Protein AF-A0A1V4VZ09-F1 (afdb_monomer_lite)

Structure (mmCIF, N/CA/C/O backbone):
data_AF-A0A1V4VZ09-F1
#
_entry.id   AF-A0A1V4VZ09-F1
#
loop_
_atom_site.group_PDB
_atom_site.id
_atom_site.type_symbol
_atom_site.label_atom_id
_atom_site.label_alt_id
_atom_site.label_comp_id
_atom_site.label_asym_id
_atom_site.label_entity_id
_atom_site.label_seq_id
_atom_site.pdbx_PDB_ins_code
_atom_site.Cartn_x
_atom_site.Cartn_y
_atom_site.Cartn_z
_atom_site.occupancy
_atom_site.B_iso_or_equiv
_atom_site.auth_seq_id
_atom_site.auth_comp_id
_atom_site.auth_asym_id
_atom_site.auth_atom_id
_atom_site.pdbx_PDB_model_num
ATOM 1 N N . MET A 1 1 ? -27.140 25.376 49.613 1.00 35.00 1 MET A N 1
ATOM 2 C CA . MET A 1 1 ? -26.519 24.631 48.494 1.00 35.00 1 MET A CA 1
ATOM 3 C C . MET A 1 1 ? -26.807 25.387 47.204 1.00 35.00 1 MET A C 1
ATOM 5 O O . MET A 1 1 ? -27.953 25.418 46.778 1.00 35.00 1 MET A O 1
ATOM 9 N N . SER A 1 2 ? -25.811 26.088 46.655 1.00 33.62 2 SER A N 1
ATOM 10 C CA . SER A 1 2 ? -25.978 26.940 45.466 1.00 33.62 2 SER A CA 1
ATOM 11 C C . SER A 1 2 ? -26.025 26.096 44.194 1.00 33.62 2 SER A C 1
ATOM 13 O O . SER A 1 2 ? -25.043 25.444 43.846 1.00 33.62 2 SER A O 1
ATOM 15 N N . ILE A 1 3 ? -27.161 26.122 43.496 1.00 39.69 3 ILE A N 1
ATOM 16 C CA . ILE A 1 3 ? -27.315 25.558 42.153 1.00 39.69 3 ILE A CA 1
ATOM 17 C C . ILE A 1 3 ? -26.673 26.552 41.180 1.00 39.69 3 ILE A C 1
ATOM 19 O O . ILE A 1 3 ? -27.180 27.655 40.984 1.00 39.69 3 ILE A O 1
ATOM 23 N N . PHE A 1 4 ? -25.532 26.184 40.599 1.00 40.16 4 PHE A N 1
ATOM 24 C CA . PHE A 1 4 ? -24.852 26.981 39.577 1.00 40.16 4 PHE A CA 1
ATOM 25 C C . PHE A 1 4 ? -25.737 27.057 38.321 1.00 40.16 4 PHE A C 1
ATOM 27 O O . PHE A 1 4 ? -25.836 26.105 37.547 1.00 40.16 4 PHE A O 1
ATOM 34 N N . ALA A 1 5 ? -26.415 28.187 38.122 1.00 42.25 5 ALA A N 1
ATOM 35 C CA . ALA A 1 5 ? -27.212 28.449 36.931 1.00 42.25 5 ALA A CA 1
ATOM 36 C C . ALA A 1 5 ? -26.298 28.894 35.773 1.00 42.25 5 ALA A C 1
ATOM 38 O O . ALA A 1 5 ? -26.028 30.081 35.597 1.00 42.25 5 ALA A O 1
ATOM 39 N N . MET A 1 6 ? -25.812 27.944 34.968 1.00 38.75 6 MET A N 1
ATOM 40 C CA . MET A 1 6 ? -25.155 28.256 33.692 1.00 38.75 6 MET A CA 1
ATOM 41 C C . MET A 1 6 ? -26.196 28.756 32.675 1.00 38.75 6 MET A C 1
ATOM 43 O O . MET A 1 6 ? -27.055 28.001 32.217 1.00 38.75 6 MET A O 1
ATOM 47 N N . LYS A 1 7 ? -26.123 30.042 32.307 1.00 40.59 7 LYS A N 1
ATOM 48 C CA . LYS A 1 7 ? -26.883 30.621 31.188 1.00 40.59 7 LYS A CA 1
ATOM 49 C C . LYS A 1 7 ? -26.216 30.235 29.864 1.00 40.59 7 LYS A C 1
ATOM 51 O O . LYS A 1 7 ? -25.169 30.774 29.529 1.00 40.59 7 LYS A O 1
ATOM 56 N N . PHE A 1 8 ? -26.847 29.350 29.093 1.00 44.22 8 PHE A N 1
ATOM 57 C CA . PHE A 1 8 ? -26.478 29.100 27.696 1.00 44.22 8 PHE A CA 1
ATOM 58 C C . PHE A 1 8 ? -27.285 30.004 26.745 1.00 44.22 8 PHE A C 1
ATOM 60 O O . PHE A 1 8 ? -28.485 30.203 26.975 1.00 44.22 8 PHE A O 1
ATOM 67 N N . PRO A 1 9 ? -26.671 30.548 25.676 1.00 41.53 9 PRO A N 1
ATOM 68 C CA . PRO A 1 9 ? -27.367 31.376 24.697 1.00 41.53 9 PRO A CA 1
ATOM 69 C C . PRO A 1 9 ? -28.432 30.557 23.951 1.00 41.53 9 PRO A C 1
ATOM 71 O O . PRO A 1 9 ? -28.144 29.562 23.287 1.00 41.53 9 PRO A O 1
ATOM 74 N N . ARG A 1 10 ? -29.696 30.979 24.072 1.00 45.69 10 ARG A N 1
ATOM 75 C CA . ARG A 1 10 ? -30.840 30.380 23.375 1.00 45.69 10 ARG A CA 1
ATOM 76 C C . ARG A 1 10 ? -30.961 30.966 21.970 1.00 45.69 10 ARG A C 1
ATOM 78 O O . ARG A 1 10 ? -31.569 32.020 21.822 1.00 45.69 10 ARG A O 1
ATOM 85 N N . LYS A 1 11 ? -30.423 30.258 20.974 1.00 44.25 11 LYS A N 1
ATOM 86 C CA . LYS A 1 11 ? -30.964 30.061 19.608 1.00 44.25 11 LYS A CA 1
ATOM 87 C C . LYS A 1 11 ? -29.816 29.798 18.636 1.00 44.25 11 LYS A C 1
ATOM 89 O O . LYS A 1 11 ? -29.135 30.722 18.215 1.00 44.25 11 LYS A O 1
ATOM 94 N N . ILE A 1 12 ? -29.688 28.548 18.205 1.00 42.06 12 ILE A N 1
ATOM 95 C CA . ILE A 1 12 ? -29.198 28.231 16.863 1.00 42.06 12 ILE A CA 1
ATOM 96 C C . ILE A 1 12 ? -30.261 27.320 16.243 1.00 42.06 12 ILE A C 1
ATOM 98 O O . ILE A 1 12 ? -30.824 26.458 16.916 1.00 42.06 12 ILE A O 1
ATOM 102 N N . MET A 1 13 ? -30.620 27.642 15.007 1.00 38.72 13 MET A N 1
ATOM 103 C CA . MET A 1 13 ? -31.749 27.128 14.237 1.00 38.72 13 MET A CA 1
ATOM 104 C C . MET A 1 13 ? -31.929 25.601 14.320 1.00 38.72 13 MET A C 1
ATOM 106 O O . MET A 1 13 ? -30.974 24.844 14.201 1.00 38.72 13 MET A O 1
ATOM 110 N N . GLY A 1 14 ? -33.180 25.154 14.468 1.00 45.88 14 GLY A N 1
ATOM 111 C CA . GLY A 1 14 ? -33.642 23.832 14.017 1.00 45.88 14 GLY A CA 1
ATOM 112 C C . GLY A 1 14 ? -33.234 22.585 14.811 1.00 45.88 14 GLY A C 1
ATOM 113 O O . GLY A 1 14 ? -33.761 21.516 14.522 1.00 45.88 14 GLY A O 1
ATOM 114 N N . VAL A 1 15 ? -32.360 22.670 15.817 1.00 43.84 15 VAL A N 1
ATOM 115 C CA . VAL A 1 15 ? -31.940 21.490 16.595 1.00 43.84 15 VAL A CA 1
ATOM 116 C C . VAL A 1 15 ? -32.701 21.424 17.917 1.00 43.84 15 VAL A C 1
ATOM 118 O O . VAL A 1 15 ? -32.690 22.363 18.711 1.00 43.84 15 VAL A O 1
ATOM 121 N N . ASN A 1 16 ? -33.367 20.295 18.163 1.00 45.62 16 ASN A N 1
ATOM 122 C CA . ASN A 1 16 ? -34.116 20.009 19.387 1.00 45.62 16 ASN A CA 1
ATOM 123 C C . ASN A 1 16 ? -33.169 20.022 20.611 1.00 45.62 16 ASN A C 1
ATOM 125 O O . ASN A 1 16 ? -32.573 19.010 20.980 1.00 45.62 16 ASN A O 1
ATOM 129 N N . PHE A 1 17 ? -33.002 21.195 21.227 1.00 47.12 17 PHE A N 1
ATOM 130 C CA . PHE A 1 17 ? -32.025 21.483 22.288 1.00 47.12 17 PHE A CA 1
ATOM 131 C C . PHE A 1 17 ? -32.154 20.544 23.504 1.00 47.12 17 PHE A C 1
ATOM 133 O O . PHE A 1 17 ? -31.162 20.185 24.134 1.00 47.12 17 PHE A O 1
ATOM 140 N N . SER A 1 18 ? -33.370 20.075 23.803 1.00 53.06 18 SER A N 1
ATOM 141 C CA . SER A 1 18 ? -33.648 19.140 24.903 1.00 53.06 18 SER A CA 1
ATOM 142 C C . SER A 1 18 ? -33.119 17.722 24.654 1.00 53.06 18 SER A C 1
ATOM 144 O O . SER A 1 18 ? -32.676 17.061 25.597 1.00 53.06 18 SER A O 1
ATOM 146 N N . ARG A 1 19 ? -33.130 17.260 23.395 1.00 56.75 19 ARG A N 1
ATOM 147 C CA . ARG A 1 19 ? -32.610 15.945 22.986 1.00 56.75 19 ARG A CA 1
ATOM 148 C C . ARG A 1 19 ? -31.087 15.916 23.120 1.00 56.75 19 ARG A C 1
ATOM 150 O O . ARG A 1 19 ? -30.539 14.986 23.699 1.00 56.75 19 ARG A O 1
ATOM 157 N N . ASN A 1 20 ? -30.445 17.020 22.738 1.00 72.12 20 ASN A N 1
ATOM 158 C CA . ASN A 1 20 ? -29.002 17.210 22.847 1.00 72.12 20 ASN A CA 1
ATOM 159 C C . ASN A 1 20 ? -28.520 17.226 24.313 1.00 72.12 20 ASN A C 1
ATOM 161 O O . ASN A 1 20 ? -27.537 16.573 24.636 1.00 72.12 20 ASN A O 1
ATOM 165 N N . ILE A 1 21 ? -29.255 17.870 25.232 1.00 80.38 21 ILE A N 1
ATOM 166 C CA . ILE A 1 21 ? -28.885 17.897 26.660 1.00 80.38 21 ILE A CA 1
ATOM 167 C C . ILE A 1 21 ? -28.977 16.507 27.306 1.00 80.38 21 ILE A C 1
ATOM 169 O O . ILE A 1 21 ? -28.059 16.104 28.020 1.00 80.38 21 ILE A O 1
ATOM 173 N N . LYS A 1 22 ? -30.065 15.756 27.074 1.00 84.56 22 LYS A N 1
ATOM 174 C CA . LYS A 1 22 ? -30.221 14.403 27.643 1.00 84.56 22 LYS A CA 1
ATOM 175 C C . LYS A 1 22 ? -29.146 13.451 27.124 1.00 84.56 22 LYS A C 1
ATOM 177 O O . LYS A 1 22 ? -28.507 12.769 27.921 1.00 84.56 22 LYS A O 1
ATOM 182 N N . GLU A 1 23 ? -28.919 13.444 25.812 1.00 86.62 23 GLU A N 1
ATOM 183 C CA . GLU A 1 23 ? -27.848 12.659 25.194 1.00 86.62 23 GLU A CA 1
ATOM 184 C C . GLU A 1 23 ? -26.479 13.074 25.734 1.00 86.62 23 GLU A C 1
ATOM 186 O O . GLU A 1 23 ? -25.685 12.216 26.105 1.00 86.62 23 GLU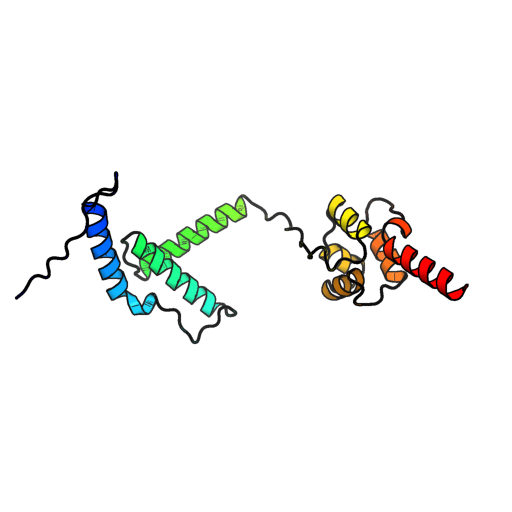 A O 1
ATOM 191 N N . TRP A 1 24 ? -26.218 14.375 25.875 1.00 88.44 24 TRP A N 1
ATOM 192 C CA . TRP A 1 24 ? -24.979 14.882 26.458 1.00 88.44 24 TRP A CA 1
ATOM 193 C C . TRP A 1 24 ? -24.753 14.364 27.883 1.00 88.44 24 TRP A C 1
ATOM 195 O O . TRP A 1 24 ? -23.653 13.905 28.196 1.00 88.44 24 TRP A O 1
ATOM 205 N N . PHE A 1 25 ? -25.784 14.362 28.736 1.00 90.06 25 PHE A N 1
ATOM 206 C CA . PHE A 1 25 ? -25.682 13.808 30.089 1.00 90.06 25 PHE A CA 1
ATOM 207 C C . PHE A 1 25 ? -25.377 12.308 30.079 1.00 90.06 25 PHE A C 1
ATOM 209 O O . PHE A 1 25 ? -24.509 11.863 30.832 1.00 90.06 25 PHE A O 1
ATOM 216 N N . ILE A 1 26 ? -26.051 11.534 29.221 1.00 90.81 26 ILE A N 1
ATOM 217 C CA . ILE A 1 26 ? -25.822 10.088 29.093 1.00 90.81 26 ILE A CA 1
ATOM 218 C C . ILE A 1 26 ? -24.393 9.824 28.612 1.00 90.81 26 ILE A C 1
ATOM 220 O O . ILE A 1 26 ? -23.660 9.082 29.265 1.00 90.81 26 ILE A O 1
ATOM 224 N N . LYS A 1 27 ? -23.963 10.493 27.538 1.00 91.44 27 LYS A N 1
ATOM 225 C CA . LYS A 1 27 ? -22.604 10.399 26.991 1.00 91.44 27 LYS A CA 1
ATOM 226 C C . LYS A 1 27 ? -21.561 10.744 28.040 1.00 91.44 27 LYS A C 1
ATOM 228 O O . LYS A 1 27 ? -20.625 9.983 28.243 1.00 91.44 27 LYS A O 1
ATOM 233 N N . ASN A 1 28 ? -21.726 11.856 28.753 1.00 90.62 28 ASN A N 1
ATOM 234 C CA . ASN A 1 28 ? -20.776 12.279 29.780 1.00 90.62 28 ASN A CA 1
ATOM 235 C C . ASN A 1 28 ? -20.723 11.286 30.953 1.00 90.62 28 ASN A C 1
ATOM 237 O O . ASN A 1 28 ? -19.645 10.986 31.465 1.00 90.62 28 ASN A O 1
ATOM 241 N N . ARG A 1 29 ? -21.872 10.722 31.349 1.00 94.19 29 ARG A N 1
ATOM 242 C CA . ARG A 1 29 ? -21.936 9.662 32.364 1.00 94.19 29 ARG A CA 1
ATOM 243 C C . ARG A 1 29 ? -21.180 8.412 31.912 1.00 94.19 29 ARG A C 1
ATOM 245 O O . ARG A 1 29 ? -20.374 7.895 32.680 1.00 94.19 29 ARG A O 1
ATOM 252 N N . LEU A 1 30 ? -21.401 7.958 30.679 1.00 92.25 30 LEU A N 1
ATOM 253 C CA . LEU A 1 30 ? -20.718 6.791 30.117 1.00 92.25 30 LEU A CA 1
ATOM 254 C C . LEU A 1 30 ? -19.212 7.038 29.956 1.00 92.25 30 LEU A C 1
ATOM 256 O O . LEU A 1 30 ? -18.419 6.210 30.387 1.00 92.25 30 LEU A O 1
ATOM 260 N N . ARG A 1 31 ? -18.795 8.204 29.445 1.00 91.25 31 ARG A N 1
ATOM 261 C CA . ARG A 1 31 ? -17.371 8.575 29.328 1.00 91.25 31 ARG A CA 1
ATOM 262 C C . ARG A 1 31 ? -16.658 8.558 30.674 1.00 91.25 31 ARG A C 1
ATOM 264 O O . ARG A 1 31 ? -15.527 8.097 30.745 1.00 91.25 31 ARG A O 1
ATOM 271 N N . LYS A 1 32 ? -17.316 9.026 31.741 1.00 91.69 32 LYS A N 1
ATOM 272 C CA . LYS A 1 32 ? -16.774 8.945 33.105 1.00 91.69 32 LYS A CA 1
ATOM 273 C C . LYS A 1 32 ? -16.698 7.503 33.603 1.00 91.69 32 LYS A C 1
ATOM 275 O O . LYS A 1 32 ? -15.669 7.118 34.145 1.00 91.69 32 LYS A O 1
ATOM 280 N N . LYS A 1 33 ? -17.758 6.710 33.403 1.00 93.12 33 LYS A N 1
ATOM 281 C CA . LYS A 1 33 ? -17.815 5.302 33.833 1.00 93.12 33 LYS A CA 1
ATOM 282 C C . LYS A 1 33 ? -16.744 4.445 33.147 1.00 93.12 33 LYS A C 1
ATOM 284 O O . LYS A 1 33 ? -16.117 3.624 33.802 1.00 93.12 33 LYS A O 1
ATOM 289 N N . TYR A 1 34 ? -16.506 4.678 31.860 1.00 91.44 34 TYR A N 1
ATOM 290 C CA . TYR A 1 34 ? -15.603 3.887 31.020 1.00 91.44 34 TYR A CA 1
ATOM 291 C C . TYR A 1 34 ? -14.293 4.609 30.685 1.00 91.44 34 TYR A C 1
ATOM 293 O O . TYR A 1 34 ? -13.615 4.245 29.729 1.00 91.44 34 TYR A O 1
ATOM 301 N N . ALA A 1 35 ? -13.901 5.618 31.469 1.00 88.25 35 ALA A N 1
ATOM 302 C CA . ALA A 1 35 ? -12.730 6.449 31.184 1.00 88.25 35 ALA A CA 1
ATOM 303 C C . ALA A 1 35 ? -11.446 5.628 30.967 1.00 88.25 35 ALA A C 1
ATOM 305 O O . ALA A 1 35 ? -10.685 5.929 30.053 1.00 88.25 35 ALA A O 1
ATOM 306 N N . ALA A 1 36 ? -11.242 4.562 31.749 1.00 87.69 36 ALA A N 1
ATOM 307 C CA . ALA A 1 36 ? -10.089 3.673 31.612 1.00 87.69 36 ALA A CA 1
ATOM 308 C C . ALA A 1 36 ? -10.055 2.937 30.259 1.00 87.69 36 ALA A C 1
ATOM 310 O O . ALA A 1 36 ? -8.995 2.824 29.661 1.00 87.69 36 ALA A O 1
ATOM 311 N N . GLN A 1 37 ? -11.210 2.503 29.741 1.00 86.81 37 GLN A N 1
ATOM 312 C CA . GLN A 1 37 ? -11.316 1.822 28.442 1.00 86.81 37 GLN A CA 1
ATOM 313 C C . GLN A 1 37 ? -11.174 2.774 27.248 1.00 86.81 37 GLN A C 1
ATOM 315 O O . GLN A 1 37 ? -10.966 2.336 26.123 1.00 86.81 37 GLN A O 1
ATOM 320 N N . LEU A 1 38 ? -11.331 4.082 27.467 1.00 88.69 38 LEU A N 1
ATOM 321 C CA . LEU A 1 38 ? -11.192 5.100 26.422 1.00 88.69 38 LEU A CA 1
ATOM 322 C C . LEU A 1 38 ? -9.746 5.577 26.250 1.00 88.69 38 LEU A C 1
ATOM 324 O O . LEU A 1 38 ? -9.463 6.374 25.348 1.00 88.69 38 LEU A O 1
ATOM 328 N N . VAL A 1 39 ? -8.846 5.105 27.113 1.00 89.06 39 VAL A N 1
ATOM 329 C CA . VAL A 1 39 ? -7.417 5.386 27.068 1.00 89.06 39 VAL A CA 1
ATOM 330 C C . VAL A 1 39 ? -6.707 4.157 26.519 1.00 89.06 39 VAL A C 1
ATOM 332 O O . VAL A 1 39 ? -6.856 3.057 27.034 1.00 89.06 39 VAL A O 1
ATOM 335 N N . ARG A 1 40 ? -5.919 4.369 25.468 1.00 85.44 40 ARG A N 1
ATOM 336 C CA . ARG A 1 40 ? -5.079 3.337 24.861 1.00 85.44 40 ARG A CA 1
ATOM 337 C C . ARG A 1 40 ? -3.987 2.896 25.833 1.00 85.44 40 ARG A C 1
ATOM 339 O O . ARG A 1 40 ? -3.399 3.750 26.509 1.00 85.44 40 ARG A O 1
ATOM 346 N N . ASN A 1 41 ? -3.651 1.608 25.844 1.00 84.50 41 ASN A N 1
ATOM 347 C CA . ASN A 1 41 ? -2.487 1.147 26.589 1.00 84.50 41 ASN A CA 1
ATOM 348 C C . ASN A 1 41 ? -1.205 1.708 25.944 1.00 84.50 41 ASN A C 1
ATOM 350 O O . ASN A 1 41 ? -0.929 1.482 24.765 1.00 84.50 41 ASN A O 1
ATOM 354 N N . LYS A 1 42 ? -0.419 2.465 26.719 1.00 81.44 42 LYS A N 1
ATOM 355 C CA . LYS A 1 42 ? 0.820 3.106 26.247 1.00 81.44 42 LYS A CA 1
ATOM 356 C C . LYS A 1 42 ? 1.928 2.102 25.929 1.00 81.44 42 LYS A C 1
ATOM 358 O O . LYS A 1 42 ? 2.811 2.429 25.145 1.0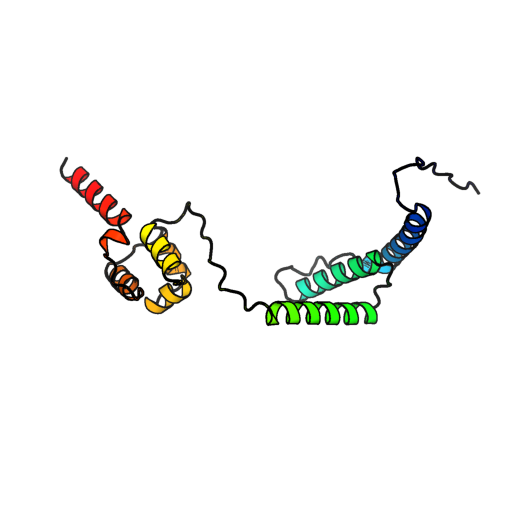0 81.44 42 LYS A O 1
ATOM 363 N N . GLU A 1 43 ? 1.879 0.917 26.530 1.00 85.00 43 GLU A N 1
ATOM 364 C CA . GLU A 1 43 ? 2.873 -0.142 26.330 1.00 85.00 43 GLU A CA 1
ATOM 365 C C . GLU A 1 43 ? 2.668 -0.878 25.002 1.00 85.00 43 GLU A C 1
ATOM 367 O O . GLU A 1 43 ? 3.610 -1.438 24.442 1.00 85.00 43 GLU A O 1
ATOM 372 N N . LEU A 1 44 ? 1.452 -0.839 24.452 1.00 83.81 44 LEU A N 1
ATOM 373 C CA . LEU A 1 44 ? 1.139 -1.502 23.196 1.00 83.81 44 LEU A CA 1
ATOM 374 C C . LEU A 1 44 ? 1.507 -0.610 22.005 1.00 83.81 44 LEU A C 1
ATOM 376 O O . LEU A 1 44 ? 1.062 0.533 21.869 1.00 83.81 44 LEU A O 1
ATOM 380 N N . SER A 1 45 ? 2.307 -1.148 21.086 1.00 83.31 45 SER A N 1
ATOM 381 C CA . SER A 1 45 ? 2.715 -0.467 19.853 1.00 83.31 45 SER A CA 1
ATOM 382 C C . SER A 1 45 ? 1.673 -0.640 18.746 1.00 83.31 45 SER A C 1
ATOM 384 O O . SER A 1 45 ? 1.079 -1.701 18.614 1.00 83.31 45 SER A O 1
ATOM 386 N N . ILE A 1 46 ? 1.475 0.375 17.896 1.00 78.12 46 ILE A N 1
ATOM 387 C CA . ILE A 1 46 ? 0.622 0.250 16.693 1.00 78.12 46 ILE A CA 1
ATOM 388 C C . ILE A 1 46 ? 1.203 -0.727 15.660 1.00 78.12 46 ILE A C 1
ATOM 390 O O . ILE A 1 46 ? 0.561 -1.032 14.664 1.00 78.12 46 ILE A O 1
ATOM 394 N N . HIS A 1 47 ? 2.433 -1.194 15.861 1.00 81.44 47 HIS A N 1
ATOM 395 C CA . HIS A 1 47 ? 3.074 -2.171 14.988 1.00 81.44 47 HIS A CA 1
ATOM 396 C C . HIS A 1 47 ? 2.834 -3.620 15.435 1.00 81.44 47 HIS A C 1
ATOM 398 O O . HIS A 1 47 ? 3.239 -4.534 14.724 1.00 81.44 47 HIS A O 1
ATOM 404 N N . THR A 1 48 ? 2.181 -3.851 16.583 1.00 87.19 48 THR A N 1
ATOM 405 C CA . THR A 1 48 ? 1.813 -5.197 17.052 1.00 87.19 48 THR A CA 1
ATOM 406 C C . THR A 1 48 ? 0.323 -5.462 16.845 1.00 87.19 48 THR A C 1
ATOM 408 O O . THR A 1 48 ? -0.498 -4.544 16.874 1.00 87.19 48 THR A O 1
ATOM 411 N N . SER A 1 49 ? -0.046 -6.730 16.649 1.00 84.50 49 SER A N 1
ATOM 412 C CA . SER A 1 49 ? -1.450 -7.155 16.527 1.00 84.50 49 SER A CA 1
ATOM 413 C C . SER A 1 49 ? -2.266 -6.794 17.772 1.00 84.50 49 SER A C 1
ATOM 415 O O . SER A 1 49 ? -3.380 -6.288 17.667 1.00 84.50 49 SER A O 1
ATOM 417 N N . GLU A 1 50 ? -1.682 -6.973 18.956 1.00 86.38 50 GLU A N 1
ATOM 418 C CA . GLU A 1 50 ? -2.297 -6.600 20.232 1.00 86.38 50 GLU A CA 1
ATOM 419 C C . GLU A 1 50 ? -2.575 -5.097 20.327 1.00 86.38 50 GLU A C 1
ATOM 421 O O . GLU A 1 50 ? -3.647 -4.695 20.775 1.00 86.38 50 GLU A O 1
ATOM 426 N N . GLY A 1 51 ? -1.657 -4.251 19.848 1.00 87.69 51 GLY A N 1
ATOM 427 C CA . GLY A 1 51 ? -1.866 -2.806 19.856 1.00 87.69 51 GLY A CA 1
ATOM 428 C C . GLY A 1 51 ? -2.906 -2.321 18.850 1.00 87.69 51 GLY A C 1
ATOM 429 O O . GLY A 1 51 ? -3.547 -1.299 19.107 1.00 87.69 51 GLY A O 1
ATOM 430 N N . TRP A 1 52 ? -3.116 -3.049 17.748 1.00 88.88 52 TRP A N 1
ATOM 431 C CA . TRP A 1 52 ? -4.250 -2.826 16.846 1.00 88.88 52 TRP A CA 1
ATOM 432 C C . TRP A 1 52 ? -5.578 -3.209 17.496 1.00 88.88 52 TRP A C 1
ATOM 434 O O . TRP A 1 52 ? -6.526 -2.428 17.426 1.00 88.88 52 TRP A O 1
ATOM 444 N N . ASN A 1 53 ? -5.635 -4.360 18.171 1.00 88.81 53 ASN A N 1
ATOM 445 C CA . ASN A 1 53 ? -6.837 -4.812 18.876 1.00 88.81 53 ASN A CA 1
ATOM 446 C C . ASN A 1 53 ? -7.230 -3.850 20.007 1.00 88.81 53 ASN A C 1
ATOM 448 O O . ASN A 1 53 ? -8.403 -3.501 20.141 1.00 88.81 53 ASN A O 1
ATOM 452 N N . ASP A 1 54 ? -6.253 -3.364 20.779 1.00 91.12 54 ASP A N 1
ATOM 453 C CA . ASP A 1 54 ? -6.469 -2.346 21.815 1.00 91.12 54 ASP A CA 1
ATOM 454 C C . ASP A 1 54 ? -7.033 -1.048 21.220 1.00 91.12 54 ASP A C 1
ATOM 456 O O . ASP A 1 54 ? -8.048 -0.521 21.681 1.00 91.12 54 ASP A O 1
ATOM 460 N N . LEU A 1 55 ? -6.433 -0.563 20.128 1.00 90.62 55 LEU A N 1
ATOM 461 C CA . LEU A 1 55 ? -6.897 0.643 19.446 1.00 90.62 55 LEU A CA 1
ATOM 462 C C . LEU A 1 55 ? -8.318 0.483 18.885 1.00 90.62 55 LEU A C 1
ATOM 464 O O . LEU A 1 55 ? -9.139 1.395 19.021 1.00 90.62 55 LEU A O 1
ATOM 468 N N . ALA A 1 56 ? -8.615 -0.663 18.269 1.00 90.31 56 ALA A N 1
ATOM 469 C CA . ALA A 1 56 ? -9.942 -0.979 17.754 1.00 90.31 56 ALA A CA 1
ATOM 470 C C . ALA A 1 56 ? -10.979 -0.963 18.883 1.00 90.31 56 ALA A C 1
ATOM 472 O O . ALA A 1 56 ? -11.988 -0.266 18.774 1.00 90.31 56 ALA A O 1
ATOM 473 N N . ARG A 1 57 ? -10.682 -1.617 20.013 1.00 92.25 57 ARG A N 1
ATOM 474 C CA . ARG A 1 57 ? -11.553 -1.640 21.195 1.00 92.25 57 ARG A CA 1
ATOM 475 C C . ARG A 1 57 ? -11.833 -0.236 21.732 1.00 92.25 57 ARG A C 1
ATOM 477 O O . ARG A 1 57 ? -12.992 0.106 21.953 1.00 92.25 57 ARG A O 1
ATOM 484 N N . VAL A 1 58 ? -10.809 0.611 21.864 1.00 93.56 58 VAL A N 1
ATOM 485 C CA . VAL A 1 58 ? -10.974 2.017 22.284 1.00 93.56 58 VAL A CA 1
ATOM 486 C C . VAL A 1 58 ? -11.900 2.777 21.326 1.00 93.56 58 VAL A C 1
ATOM 488 O O . VAL A 1 58 ? -12.775 3.531 21.762 1.00 93.56 58 VAL A O 1
ATOM 491 N N . ASN A 1 59 ? -11.719 2.601 20.015 1.00 93.19 59 ASN A N 1
ATOM 492 C CA . ASN A 1 59 ? -12.534 3.272 19.003 1.00 93.19 59 ASN A CA 1
ATOM 493 C C . ASN A 1 59 ? -13.984 2.769 19.002 1.00 93.19 59 ASN A C 1
ATOM 495 O O . ASN A 1 59 ? -14.908 3.579 18.907 1.00 93.19 59 ASN A O 1
ATOM 499 N N . HIS A 1 60 ? -14.192 1.465 19.182 1.00 93.94 60 HIS A N 1
ATOM 500 C CA . HIS A 1 60 ? -15.517 0.857 19.295 1.00 93.94 60 HIS A CA 1
ATOM 501 C C . HIS A 1 60 ? -16.254 1.378 20.533 1.00 93.94 60 HIS A C 1
ATOM 503 O O . HIS A 1 60 ? -17.392 1.834 20.420 1.00 93.94 60 HIS A O 1
ATOM 509 N N . SER A 1 61 ? -15.581 1.455 21.686 1.00 92.81 61 SER A N 1
ATOM 510 C CA . SER A 1 61 ? -16.151 2.044 22.904 1.00 92.81 61 SER A CA 1
ATOM 511 C C . SER A 1 61 ? -16.569 3.502 22.709 1.00 92.81 61 SER A C 1
ATOM 513 O O . SER A 1 61 ? -17.646 3.900 23.155 1.00 92.81 61 SER A O 1
ATOM 515 N N . LYS A 1 62 ? -15.759 4.315 22.015 1.00 92.56 62 LYS A N 1
ATOM 516 C CA . LYS A 1 62 ? -16.126 5.707 21.689 1.00 92.56 62 LYS A CA 1
ATOM 517 C C . LYS A 1 62 ? -17.382 5.768 20.825 1.00 92.56 62 LYS A C 1
ATOM 519 O O . LYS A 1 62 ? -18.281 6.550 21.130 1.00 92.56 62 LYS A O 1
ATOM 524 N N . HIS A 1 63 ? -17.453 4.929 19.794 1.00 93.44 63 HIS A N 1
ATOM 525 C CA . HIS A 1 63 ? -18.585 4.897 18.877 1.00 93.44 63 HIS A CA 1
ATOM 526 C C . HIS A 1 63 ? -19.889 4.509 19.586 1.00 93.44 63 HIS A C 1
ATOM 528 O O . HIS A 1 63 ? -20.887 5.219 19.462 1.00 93.44 63 HIS A O 1
ATOM 534 N N . LEU A 1 64 ? -19.867 3.448 20.400 1.00 93.56 64 LEU A N 1
ATOM 535 C CA . LEU A 1 64 ? -21.029 3.015 21.185 1.00 93.56 64 LEU A CA 1
ATOM 536 C C . LEU A 1 64 ? -21.510 4.118 22.134 1.00 93.56 64 LEU A C 1
ATOM 538 O O . LEU A 1 64 ? -22.700 4.431 22.176 1.00 93.56 64 LEU A O 1
ATOM 542 N N . ILE A 1 65 ? -20.585 4.785 22.831 1.00 92.12 65 ILE A N 1
ATOM 543 C CA . ILE A 1 65 ? -20.924 5.913 23.704 1.00 92.12 65 ILE A CA 1
ATOM 544 C C . ILE A 1 65 ? -21.569 7.051 22.911 1.00 92.12 65 ILE A C 1
ATOM 546 O O . ILE A 1 65 ? -22.536 7.649 23.384 1.00 92.12 65 ILE A O 1
ATOM 550 N N . ASP A 1 66 ? -21.075 7.364 21.714 1.00 89.38 66 ASP A N 1
ATOM 551 C CA . ASP A 1 66 ? -21.653 8.413 20.874 1.00 89.38 66 ASP A CA 1
ATOM 552 C C . ASP A 1 66 ? -23.062 8.061 20.367 1.00 89.38 66 ASP A C 1
ATOM 554 O O . ASP A 1 66 ? -23.864 8.971 20.132 1.00 89.38 66 ASP A O 1
ATOM 558 N N . GLN A 1 67 ? -23.403 6.772 20.315 1.00 90.06 67 GLN A N 1
ATOM 559 C CA . GLN A 1 67 ? -24.762 6.261 20.101 1.00 90.06 67 GLN A CA 1
ATOM 560 C C . GLN A 1 67 ? -25.593 6.143 21.396 1.00 90.06 67 GLN A C 1
ATOM 562 O O . GLN A 1 67 ? -26.730 5.678 21.359 1.00 90.06 67 GLN A O 1
ATOM 567 N N . CYS A 1 68 ? -25.063 6.585 22.543 1.00 91.62 68 CYS A N 1
ATOM 568 C CA . CYS A 1 68 ? -25.661 6.430 23.876 1.00 91.62 68 CYS A CA 1
ATOM 569 C C . CYS A 1 68 ? -25.837 4.964 24.324 1.00 91.62 68 CYS A C 1
ATOM 571 O O . CYS A 1 68 ? -26.659 4.688 25.200 1.00 91.62 68 CYS A O 1
ATOM 573 N N . ILE A 1 69 ? -25.055 4.043 23.757 1.00 91.88 69 ILE A N 1
ATOM 574 C CA . ILE A 1 69 ? -25.017 2.623 24.111 1.00 91.88 69 ILE A CA 1
ATOM 575 C C . ILE A 1 69 ? -23.873 2.388 25.098 1.00 91.88 69 ILE A C 1
ATOM 577 O O . ILE A 1 69 ? -22.805 2.998 25.017 1.00 91.88 69 ILE A O 1
ATOM 581 N N . GLU A 1 70 ? -24.106 1.512 26.068 1.00 93.50 70 GLU A N 1
ATOM 582 C CA . GLU A 1 70 ? -23.098 1.148 27.053 1.00 93.50 70 GLU A CA 1
ATOM 583 C C . GLU A 1 70 ? -22.068 0.172 26.446 1.00 93.50 70 GLU A C 1
ATOM 585 O O . GLU A 1 70 ? -22.473 -0.865 25.914 1.00 93.50 70 GLU A O 1
ATOM 590 N N . PRO A 1 71 ? -20.755 0.474 26.502 1.00 94.19 71 PRO A N 1
ATOM 591 C CA . PRO A 1 71 ? -19.707 -0.394 25.965 1.00 94.19 71 PRO A CA 1
ATOM 592 C C . PRO A 1 71 ? -19.377 -1.523 26.956 1.00 94.19 71 PRO A C 1
ATOM 594 O O . PRO A 1 71 ? -18.377 -1.487 27.672 1.00 94.19 71 PRO A O 1
ATOM 597 N N . THR A 1 72 ? -20.263 -2.509 27.053 1.00 95.19 72 THR A N 1
ATOM 598 C CA . THR A 1 72 ? -19.990 -3.777 27.737 1.00 95.19 72 THR A CA 1
ATOM 599 C C . THR A 1 72 ? -19.204 -4.706 26.809 1.00 95.19 72 THR A C 1
ATOM 601 O O . THR A 1 72 ? -19.142 -4.482 25.603 1.00 95.19 72 THR A O 1
ATOM 604 N N . GLU A 1 73 ? -18.600 -5.768 27.349 1.00 92.31 73 GLU A N 1
ATOM 605 C CA . GLU A 1 73 ? -17.893 -6.750 26.510 1.00 92.31 73 GLU A CA 1
ATOM 606 C C . GLU A 1 73 ? -18.825 -7.384 25.465 1.00 92.31 73 GLU A C 1
ATOM 608 O O . GLU A 1 73 ? -18.446 -7.528 24.308 1.00 92.31 73 GLU A O 1
ATOM 613 N N . GLU A 1 74 ? -20.078 -7.661 25.837 1.00 94.06 74 GLU A N 1
ATOM 614 C CA . GLU A 1 74 ? -21.089 -8.204 24.923 1.00 94.06 74 GLU A CA 1
ATOM 615 C C . GLU A 1 74 ? -21.416 -7.238 23.774 1.00 94.06 74 GLU A C 1
ATOM 617 O O . GLU A 1 74 ? -21.488 -7.650 22.615 1.00 94.06 74 GLU A O 1
ATOM 622 N N . THR A 1 75 ? -21.590 -5.940 24.059 1.00 94.38 75 THR A N 1
ATOM 623 C CA . THR A 1 75 ? -21.904 -4.956 23.009 1.00 94.38 75 THR A CA 1
ATOM 624 C C . THR A 1 75 ? -20.700 -4.663 22.124 1.00 94.38 75 THR A C 1
ATOM 626 O O . THR A 1 75 ? -20.869 -4.462 20.923 1.00 94.38 75 THR A O 1
ATOM 629 N N . LEU A 1 76 ? -19.488 -4.689 22.682 1.00 91.94 76 LEU A N 1
ATOM 630 C CA . LEU A 1 76 ? -18.247 -4.552 21.923 1.00 91.94 76 LEU A CA 1
ATOM 631 C C . LEU A 1 76 ? -18.018 -5.736 20.985 1.00 91.94 76 LEU A C 1
ATOM 633 O O . LEU A 1 76 ? -17.674 -5.522 19.822 1.00 91.94 76 LEU A O 1
ATOM 637 N N . GLN A 1 77 ? -18.237 -6.962 21.466 1.00 93.25 77 GLN A N 1
ATOM 638 C CA . GLN A 1 77 ? -18.119 -8.163 20.645 1.00 93.25 77 GLN A CA 1
ATOM 639 C C . GLN A 1 77 ? -19.133 -8.141 19.499 1.00 93.25 77 GLN A C 1
ATOM 641 O O . GLN A 1 77 ? -18.752 -8.301 18.341 1.00 93.25 77 GLN A O 1
ATOM 646 N N . LYS A 1 78 ? -20.400 -7.841 19.801 1.00 96.00 78 LYS A N 1
ATOM 647 C CA . LYS A 1 78 ? -21.444 -7.721 18.780 1.00 96.00 78 LYS A CA 1
ATOM 648 C C . LYS A 1 78 ? -21.102 -6.656 17.733 1.00 96.00 78 LYS A C 1
ATOM 650 O O . LYS A 1 78 ? -21.216 -6.902 16.537 1.00 96.00 78 LYS A O 1
ATOM 655 N N . TYR A 1 79 ? -20.642 -5.484 18.169 1.00 92.94 79 TYR A N 1
ATOM 656 C CA . TYR A 1 79 ? -20.251 -4.410 17.256 1.00 92.94 79 TYR A CA 1
ATOM 657 C C . TYR A 1 79 ? -19.057 -4.810 16.373 1.00 92.94 79 TYR A C 1
ATOM 659 O O . TYR A 1 79 ? -19.028 -4.501 15.184 1.00 92.94 79 TYR A O 1
ATOM 667 N N . GLN A 1 80 ? -18.084 -5.544 16.920 1.00 91.81 80 GLN A N 1
ATOM 668 C CA . GLN A 1 80 ? -16.966 -6.080 16.141 1.00 91.81 80 GLN A CA 1
ATOM 669 C C . GLN A 1 80 ? -17.439 -7.059 15.057 1.00 91.81 80 GLN A C 1
ATOM 671 O O . GLN A 1 80 ? -16.945 -7.003 13.931 1.00 91.81 80 GLN A O 1
ATOM 676 N N . GLU A 1 81 ? -18.386 -7.941 15.378 1.00 94.19 81 GLU A N 1
ATOM 677 C CA . GLU A 1 81 ? -18.981 -8.880 14.421 1.00 94.19 81 GLU A CA 1
ATOM 678 C C . GLU A 1 81 ? -19.726 -8.144 13.297 1.00 94.19 81 GLU A C 1
ATOM 680 O O . GLU A 1 81 ? -19.541 -8.473 12.125 1.00 94.19 81 GLU A O 1
ATOM 685 N N . GLU A 1 82 ? -20.488 -7.097 13.630 1.00 93.88 82 GLU A N 1
ATOM 686 C CA . GLU A 1 82 ? -21.172 -6.234 12.655 1.00 93.88 82 GLU A CA 1
ATOM 687 C C . GLU A 1 82 ? -20.179 -5.530 11.713 1.00 93.88 82 GLU A C 1
ATOM 689 O O . GLU A 1 82 ? -20.354 -5.552 10.491 1.00 93.88 82 GLU A O 1
ATOM 694 N N . VAL A 1 83 ? -19.096 -4.959 12.254 1.00 89.75 83 VAL A N 1
ATOM 695 C CA . VAL A 1 83 ? -18.029 -4.334 11.453 1.00 89.75 83 VAL A CA 1
ATOM 696 C C . VAL A 1 83 ? -17.362 -5.359 10.536 1.00 89.75 83 VAL A C 1
ATOM 698 O O . VAL A 1 83 ? -17.168 -5.087 9.351 1.00 89.75 83 VAL A O 1
ATOM 701 N N . ASN A 1 84 ? -17.047 -6.550 11.049 1.00 90.88 84 ASN A N 1
ATOM 702 C CA . ASN A 1 84 ? -16.432 -7.616 10.260 1.00 90.88 84 ASN A CA 1
ATOM 703 C C . ASN A 1 84 ? -17.350 -8.076 9.120 1.00 90.88 84 ASN A C 1
ATOM 705 O O . ASN A 1 84 ? -16.882 -8.266 7.998 1.00 90.88 84 ASN A O 1
ATOM 709 N N . ALA A 1 85 ? -18.652 -8.219 9.379 1.00 93.44 85 ALA A N 1
ATOM 710 C CA . ALA A 1 85 ? -19.633 -8.566 8.357 1.00 93.44 85 ALA A CA 1
ATOM 711 C C . ALA A 1 85 ? -19.697 -7.499 7.253 1.00 93.44 85 ALA A C 1
ATOM 713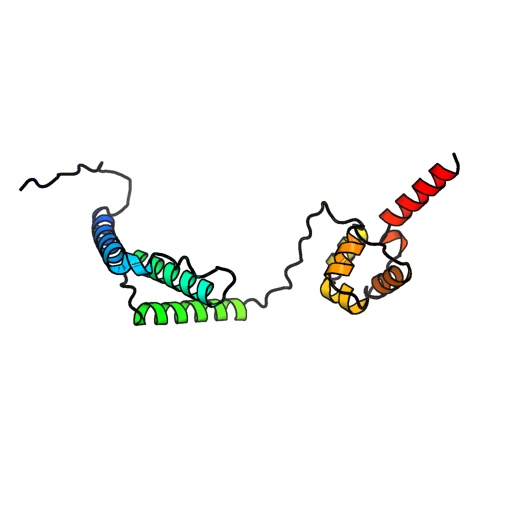 O O . ALA A 1 85 ? -19.626 -7.837 6.072 1.00 93.44 85 ALA A O 1
ATOM 714 N N . MET A 1 86 ? -19.735 -6.216 7.630 1.00 88.88 86 MET A N 1
ATOM 715 C CA . MET A 1 86 ? -19.747 -5.100 6.681 1.00 88.88 86 MET A CA 1
ATOM 716 C C . MET A 1 86 ? -18.468 -5.054 5.834 1.00 88.88 86 MET A C 1
ATOM 718 O O . MET A 1 86 ? -18.527 -4.856 4.622 1.00 88.88 86 MET A O 1
ATOM 722 N N . VAL A 1 87 ? -17.301 -5.266 6.449 1.00 86.50 87 VAL A N 1
ATOM 723 C CA . VAL A 1 87 ? -16.013 -5.316 5.739 1.00 86.50 87 VAL A CA 1
ATOM 724 C C . VAL A 1 87 ? -15.963 -6.494 4.772 1.00 86.50 87 VAL A C 1
ATOM 726 O O . VAL A 1 87 ? -15.579 -6.310 3.619 1.00 86.50 87 VAL A O 1
ATOM 729 N N . ASN A 1 88 ? -16.404 -7.679 5.192 1.00 87.94 88 ASN A N 1
ATOM 730 C CA . ASN A 1 88 ? -16.461 -8.854 4.323 1.00 87.94 88 ASN A CA 1
ATOM 731 C C . ASN A 1 88 ? -17.422 -8.652 3.145 1.00 87.94 88 ASN A C 1
ATOM 733 O O . ASN A 1 88 ? -17.111 -9.062 2.029 1.00 87.94 88 ASN A O 1
ATOM 737 N N . GLU A 1 89 ? -18.556 -7.984 3.360 1.00 89.38 89 GLU A N 1
ATOM 738 C CA . GLU A 1 89 ? -19.478 -7.619 2.283 1.00 89.38 89 GLU A CA 1
ATOM 739 C C . GLU A 1 89 ? -18.833 -6.632 1.296 1.00 89.38 89 GLU A C 1
ATOM 741 O O . GLU A 1 89 ? -18.957 -6.803 0.081 1.00 89.38 89 GLU A O 1
ATOM 746 N N . MET A 1 90 ? -18.100 -5.628 1.793 1.00 84.00 90 MET A N 1
ATOM 747 C CA . MET A 1 90 ? -17.370 -4.673 0.950 1.00 84.00 90 MET A CA 1
ATOM 748 C C . MET A 1 90 ? -16.270 -5.357 0.132 1.00 84.00 90 MET A C 1
ATOM 750 O O . MET A 1 90 ? -16.185 -5.132 -1.073 1.00 84.00 90 MET A O 1
ATOM 754 N N . ILE A 1 91 ? -15.470 -6.227 0.754 1.00 81.38 91 ILE A N 1
ATOM 755 C CA . ILE A 1 91 ? -14.416 -6.993 0.072 1.00 81.38 91 ILE A CA 1
ATOM 756 C C . ILE A 1 91 ? -15.026 -7.962 -0.949 1.00 81.38 91 ILE A C 1
ATOM 758 O O . ILE A 1 91 ? -14.525 -8.089 -2.061 1.00 81.38 91 ILE A O 1
ATOM 762 N N . GLY A 1 92 ? -16.137 -8.623 -0.612 1.00 78.56 92 GLY A N 1
ATOM 763 C CA . GLY A 1 92 ? -16.826 -9.533 -1.528 1.00 78.56 92 GLY A CA 1
ATOM 764 C C . GLY A 1 92 ? -17.378 -8.829 -2.770 1.00 78.56 92 GLY A C 1
ATOM 765 O O . GLY A 1 92 ? -17.363 -9.398 -3.860 1.00 78.56 92 GLY A O 1
ATOM 766 N N . LYS A 1 93 ? -17.831 -7.577 -2.628 1.00 74.88 93 LYS A N 1
ATOM 767 C CA . LYS A 1 93 ? -18.305 -6.750 -3.749 1.00 74.88 93 LYS A CA 1
ATOM 768 C C . LYS A 1 93 ? -17.172 -6.106 -4.539 1.00 74.88 93 LYS A C 1
ATOM 770 O O . LYS A 1 93 ? -17.374 -5.760 -5.702 1.00 74.88 93 LYS A O 1
ATOM 775 N N . HIS A 1 94 ? -16.018 -5.883 -3.921 1.00 63.12 94 HIS A N 1
ATOM 776 C CA . HIS A 1 94 ? -14.878 -5.209 -4.526 1.00 63.12 94 HIS A CA 1
ATOM 777 C C . HIS A 1 94 ? -13.654 -6.106 -4.371 1.00 63.12 94 HIS A C 1
ATOM 779 O O . HIS A 1 94 ? -12.928 -6.009 -3.383 1.00 63.12 94 HIS A O 1
ATOM 785 N N . GLN A 1 95 ? -13.401 -6.967 -5.366 1.00 59.34 95 GLN A N 1
ATOM 786 C CA . GLN A 1 95 ? -12.051 -7.502 -5.524 1.00 59.34 95 GLN A CA 1
ATOM 787 C C . GLN A 1 95 ? -11.134 -6.283 -5.647 1.00 59.34 95 GLN A C 1
ATOM 789 O O . GLN A 1 95 ? -11.380 -5.469 -6.541 1.00 59.34 95 GLN A O 1
ATOM 794 N N . PRO A 1 96 ? -10.161 -6.082 -4.741 1.00 57.00 96 PRO A N 1
ATOM 795 C CA . PRO A 1 96 ? -9.305 -4.918 -4.829 1.00 57.00 96 PRO A CA 1
ATOM 796 C C . PRO A 1 96 ? -8.578 -5.006 -6.166 1.00 57.00 96 PRO A C 1
ATOM 798 O O . PRO A 1 96 ? -7.739 -5.887 -6.367 1.00 57.00 96 PRO A O 1
ATOM 801 N N . GLU A 1 97 ? -8.936 -4.122 -7.098 1.00 54.72 97 GLU A N 1
ATOM 802 C CA . GLU A 1 97 ? -8.131 -3.927 -8.291 1.00 54.72 97 GLU A CA 1
ATOM 803 C C . GLU A 1 97 ? -6.710 -3.615 -7.812 1.00 54.72 97 GLU A C 1
ATOM 805 O O . GLU A 1 97 ? -6.555 -2.890 -6.820 1.00 54.72 97 GLU A O 1
ATOM 810 N N . PRO A 1 98 ? -5.674 -4.198 -8.438 1.00 53.09 98 PRO A N 1
ATOM 811 C CA . PRO A 1 98 ? -4.301 -3.953 -8.032 1.00 53.09 98 PRO A CA 1
ATOM 812 C C . PRO A 1 98 ? -4.079 -2.444 -8.008 1.00 53.09 98 PRO A C 1
ATOM 814 O O . PRO A 1 98 ? -4.091 -1.793 -9.051 1.00 53.09 98 PRO A O 1
ATOM 817 N N . VAL A 1 99 ? -3.933 -1.878 -6.806 1.00 50.12 99 VAL A N 1
ATOM 818 C CA . VAL A 1 99 ? -3.750 -0.438 -6.654 1.00 50.12 99 VAL A CA 1
ATOM 819 C C . VAL A 1 99 ? -2.434 -0.109 -7.350 1.00 50.12 99 VAL A C 1
ATOM 821 O O . VAL A 1 99 ? -1.396 -0.647 -6.945 1.00 50.12 99 VAL A O 1
ATOM 824 N N . PRO A 1 100 ? -2.433 0.724 -8.405 1.00 50.34 100 PRO A N 1
ATOM 825 C CA . PRO A 1 100 ? -1.192 1.096 -9.054 1.00 50.34 100 PRO A CA 1
ATOM 826 C C . PRO A 1 100 ? -0.308 1.769 -8.003 1.00 50.34 100 PRO A C 1
ATOM 828 O O . PRO A 1 100 ? -0.698 2.765 -7.393 1.00 50.34 100 PRO A O 1
ATOM 831 N N . MET A 1 101 ? 0.875 1.205 -7.747 1.00 48.28 101 MET A N 1
ATOM 832 C CA . MET A 1 101 ? 1.870 1.855 -6.898 1.00 48.28 101 MET A CA 1
ATOM 833 C C . MET A 1 101 ? 2.265 3.177 -7.562 1.00 48.28 101 MET A C 1
ATOM 835 O O . MET A 1 101 ? 3.036 3.206 -8.521 1.00 48.28 101 MET A O 1
ATOM 839 N N . PHE A 1 102 ? 1.724 4.284 -7.055 1.00 43.88 102 PHE A N 1
ATOM 840 C CA . PHE A 1 102 ? 2.131 5.626 -7.445 1.00 43.88 102 PHE A CA 1
ATOM 841 C C . PHE A 1 102 ? 3.497 5.920 -6.818 1.00 43.88 102 PHE A C 1
ATOM 843 O O . PHE A 1 102 ? 3.592 6.508 -5.741 1.00 43.88 102 PHE A O 1
ATOM 850 N N . PHE A 1 103 ? 4.582 5.508 -7.475 1.00 49.81 103 PHE A N 1
ATOM 851 C CA . PHE A 1 103 ? 5.886 6.080 -7.155 1.00 49.81 103 PHE A CA 1
ATOM 852 C C . PHE A 1 103 ? 5.841 7.573 -7.518 1.00 49.81 103 PHE A C 1
ATOM 854 O O . PHE A 1 103 ? 5.340 7.955 -8.578 1.00 49.81 103 PHE A O 1
ATOM 861 N N . SER A 1 104 ? 6.311 8.436 -6.617 1.00 48.72 104 SER A N 1
ATOM 862 C CA . SER A 1 104 ? 6.367 9.880 -6.866 1.00 48.72 104 SER A CA 1
ATOM 863 C C . SER A 1 104 ? 7.115 10.163 -8.176 1.00 48.72 104 SER A C 1
ATOM 865 O O . SER A 1 104 ? 8.219 9.661 -8.376 1.00 48.72 104 SER A O 1
ATOM 867 N N . ARG A 1 105 ? 6.546 10.996 -9.062 1.00 48.75 105 ARG A N 1
ATOM 868 C CA . ARG A 1 105 ? 7.127 11.341 -10.382 1.00 48.75 105 ARG A CA 1
ATOM 869 C C . ARG A 1 105 ? 8.573 11.852 -10.316 1.00 48.75 105 ARG A C 1
ATOM 871 O O . ARG A 1 105 ? 9.283 11.784 -11.310 1.00 48.75 105 ARG A O 1
ATOM 878 N N . SER A 1 106 ? 9.004 12.364 -9.167 1.00 54.06 106 SER A N 1
ATOM 879 C CA . SER A 1 106 ? 10.339 12.918 -8.935 1.00 54.06 106 SER A CA 1
ATOM 880 C C . SER A 1 106 ? 11.470 11.882 -8.821 1.00 54.06 106 SER A C 1
ATOM 882 O O . SER A 1 106 ? 12.625 12.285 -8.740 1.00 54.06 106 SER A O 1
ATOM 884 N N . THR A 1 107 ? 11.186 10.573 -8.831 1.00 64.94 107 THR A N 1
ATOM 885 C CA . THR A 1 107 ? 12.211 9.513 -8.698 1.00 64.94 107 THR A CA 1
ATOM 886 C C . THR A 1 107 ? 12.315 8.563 -9.894 1.00 64.94 107 THR A C 1
ATOM 888 O O . THR A 1 107 ? 13.083 7.603 -9.834 1.00 64.94 107 THR A O 1
ATOM 891 N N . MET A 1 108 ? 11.555 8.788 -10.970 1.00 74.06 108 MET A N 1
ATOM 892 C CA . MET A 1 108 ? 11.514 7.878 -12.119 1.00 74.06 108 MET A CA 1
ATOM 893 C C . MET A 1 108 ? 12.494 8.311 -13.211 1.00 74.06 108 MET A C 1
ATOM 895 O O . MET A 1 108 ? 12.301 9.362 -13.820 1.00 74.06 108 MET A O 1
ATOM 899 N N . LEU A 1 109 ? 13.509 7.484 -13.479 1.00 86.31 109 LEU A N 1
ATOM 900 C CA . LEU A 1 109 ? 14.512 7.759 -14.511 1.00 86.31 109 LEU A CA 1
ATOM 901 C C . LEU A 1 109 ? 13.993 7.459 -15.929 1.00 86.31 109 LEU A C 1
ATOM 903 O O . LEU A 1 109 ? 14.279 8.223 -16.838 1.00 86.31 109 LEU A O 1
ATOM 907 N N . TYR A 1 110 ? 13.199 6.395 -16.104 1.00 91.88 110 TYR A N 1
ATOM 908 C CA . TYR A 1 110 ? 12.752 5.905 -17.420 1.00 91.88 110 TYR A CA 1
ATOM 909 C C . TYR A 1 110 ? 11.244 6.092 -17.625 1.00 91.88 110 TYR A C 1
ATOM 911 O O . TYR A 1 110 ? 10.440 5.226 -17.261 1.00 91.88 110 TYR A O 1
ATOM 919 N N . LYS A 1 111 ? 10.819 7.235 -18.172 1.00 91.69 111 LYS A N 1
ATOM 920 C CA . LYS A 1 111 ? 9.395 7.624 -18.208 1.00 91.69 111 LYS A CA 1
ATOM 921 C C . LYS A 1 111 ? 8.583 6.774 -19.180 1.00 91.69 111 LYS A C 1
ATOM 923 O O . LYS A 1 111 ? 7.456 6.389 -18.861 1.00 91.69 111 LYS A O 1
ATOM 928 N N . ASN A 1 112 ? 9.154 6.461 -20.342 1.00 94.12 112 ASN A N 1
ATOM 929 C CA . ASN A 1 112 ? 8.483 5.670 -21.376 1.00 94.12 112 ASN A CA 1
ATOM 930 C C . ASN A 1 112 ? 8.227 4.234 -20.912 1.00 94.12 112 ASN A C 1
ATOM 932 O O . ASN A 1 112 ? 7.124 3.718 -21.093 1.00 94.12 112 ASN A O 1
ATOM 936 N N . LEU A 1 113 ? 9.199 3.623 -20.228 1.00 94.19 113 LEU A N 1
ATOM 937 C CA . LEU A 1 113 ? 9.036 2.304 -19.623 1.00 94.19 113 LEU A CA 1
ATOM 938 C C . LEU A 1 113 ? 7.842 2.257 -18.662 1.00 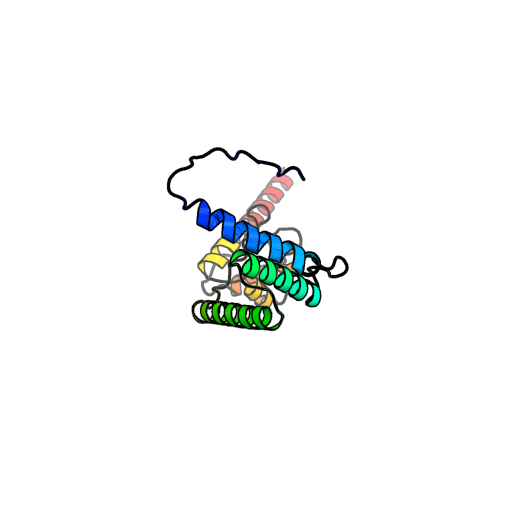94.19 113 LEU A C 1
ATOM 940 O O . LEU A 1 113 ? 6.992 1.376 -18.776 1.00 94.19 113 LEU A O 1
ATOM 944 N N . TRP A 1 114 ? 7.739 3.226 -17.751 1.00 90.62 114 TRP A N 1
ATOM 945 C CA . TRP A 1 114 ? 6.619 3.303 -16.811 1.00 90.62 114 TRP A CA 1
ATOM 946 C C . TRP A 1 114 ? 5.274 3.518 -17.506 1.00 90.62 114 TRP A C 1
ATOM 948 O O . TRP A 1 114 ? 4.279 2.892 -17.133 1.00 90.62 114 TRP A O 1
ATOM 958 N N . ALA A 1 115 ? 5.236 4.376 -18.527 1.00 92.25 115 ALA A N 1
ATOM 959 C CA . ALA A 1 115 ? 4.028 4.612 -19.308 1.00 92.25 115 ALA A CA 1
ATOM 960 C C . ALA A 1 115 ? 3.536 3.326 -19.992 1.00 92.25 115 ALA A C 1
ATOM 962 O O . ALA A 1 115 ? 2.339 3.037 -19.971 1.00 92.25 115 ALA A O 1
ATOM 963 N N . GLU A 1 116 ? 4.446 2.528 -20.549 1.00 95.31 116 GLU A N 1
ATOM 964 C CA . GLU A 1 116 ? 4.107 1.253 -21.182 1.00 95.31 116 GLU A CA 1
ATOM 965 C C . GLU A 1 116 ? 3.723 0.170 -20.174 1.00 95.31 116 GLU A C 1
ATOM 967 O O . GLU A 1 116 ? 2.765 -0.568 -20.410 1.00 95.31 116 GLU A O 1
ATOM 972 N N . MET A 1 117 ? 4.388 0.110 -19.014 1.00 94.00 117 MET A N 1
ATOM 973 C CA . MET A 1 117 ? 3.966 -0.770 -17.917 1.00 94.00 117 MET A CA 1
ATOM 974 C C . MET A 1 117 ? 2.520 -0.475 -17.508 1.00 94.00 117 MET A C 1
ATOM 976 O O . MET A 1 117 ? 1.722 -1.398 -17.354 1.00 94.00 117 MET A O 1
ATOM 980 N N . TYR A 1 118 ? 2.159 0.807 -17.407 1.00 91.25 118 TYR A N 1
ATOM 981 C CA . TYR A 1 118 ? 0.800 1.232 -17.084 1.00 91.25 118 TYR A CA 1
ATOM 982 C C . TYR A 1 118 ? -0.207 0.872 -18.188 1.00 91.25 118 TYR A C 1
ATOM 984 O O . TYR A 1 118 ? -1.228 0.246 -17.912 1.00 91.25 118 TYR A O 1
ATOM 992 N N . ARG A 1 119 ? 0.091 1.206 -19.453 1.00 93.00 119 ARG A N 1
ATOM 993 C CA . ARG A 1 119 ? -0.783 0.916 -20.610 1.00 93.00 119 ARG A CA 1
ATOM 994 C C . ARG A 1 119 ? -1.082 -0.572 -20.776 1.00 93.00 119 ARG A C 1
ATOM 996 O O . ARG A 1 119 ? -2.151 -0.924 -21.267 1.00 93.00 119 ARG A O 1
ATOM 1003 N N . GLN A 1 120 ? -0.137 -1.430 -20.401 1.00 93.75 120 GLN A N 1
ATOM 1004 C CA . GLN A 1 120 ? -0.227 -2.880 -20.587 1.00 93.75 120 GLN A CA 1
ATOM 1005 C C . GLN A 1 120 ? -0.529 -3.636 -19.283 1.00 93.75 120 GLN A C 1
ATOM 1007 O O . GLN A 1 120 ? -0.478 -4.865 -19.266 1.00 93.75 120 GLN A O 1
ATOM 1012 N N . ASN A 1 121 ? -0.872 -2.915 -18.208 1.00 92.12 121 ASN A N 1
ATOM 1013 C CA . ASN A 1 121 ? -1.207 -3.458 -16.890 1.00 92.12 121 ASN A CA 1
ATOM 1014 C C . ASN A 1 121 ? -0.143 -4.429 -16.336 1.00 92.12 121 ASN A C 1
ATOM 1016 O O . ASN A 1 121 ? -0.437 -5.533 -15.867 1.00 92.12 121 ASN A O 1
ATOM 1020 N N . ILE A 1 122 ? 1.125 -4.035 -16.436 1.00 94.19 122 ILE A N 1
ATOM 1021 C CA . ILE A 1 122 ? 2.258 -4.799 -15.919 1.00 94.19 122 ILE A CA 1
ATOM 1022 C C . ILE A 1 122 ? 2.696 -4.181 -14.593 1.00 94.19 122 ILE A C 1
ATOM 1024 O O . ILE A 1 122 ? 3.229 -3.073 -14.552 1.00 94.19 122 ILE A O 1
ATOM 1028 N N . SER A 1 123 ? 2.489 -4.912 -13.496 1.00 92.31 123 SER A N 1
ATOM 1029 C CA . SER A 1 123 ? 2.942 -4.480 -12.173 1.00 92.31 123 SER A CA 1
ATOM 1030 C C . SER A 1 123 ? 4.466 -4.564 -12.038 1.00 92.31 123 SER A C 1
ATOM 1032 O O . SER A 1 123 ? 5.128 -5.386 -12.681 1.00 92.31 123 SER A O 1
ATOM 1034 N N . ALA A 1 124 ? 5.030 -3.737 -11.153 1.00 91.69 124 ALA A N 1
ATOM 1035 C CA . ALA A 1 124 ? 6.449 -3.800 -10.802 1.00 91.69 124 ALA A CA 1
ATOM 1036 C C . ALA A 1 124 ? 6.837 -5.177 -10.235 1.00 91.69 124 ALA A C 1
ATOM 1038 O O . ALA A 1 124 ? 7.919 -5.678 -10.528 1.00 91.69 124 ALA A O 1
ATOM 1039 N N . ASP A 1 125 ? 5.930 -5.824 -9.502 1.00 93.44 125 ASP A N 1
ATOM 1040 C CA . ASP A 1 125 ? 6.148 -7.159 -8.941 1.00 93.44 125 ASP A CA 1
ATOM 1041 C C . ASP A 1 125 ? 6.281 -8.210 -10.041 1.00 93.44 125 ASP A C 1
ATOM 1043 O O . ASP A 1 125 ? 7.227 -8.998 -10.039 1.00 93.44 125 ASP A O 1
ATOM 1047 N N . LYS A 1 126 ? 5.385 -8.174 -11.035 1.00 94.12 126 LYS A N 1
ATOM 1048 C CA . LYS A 1 126 ? 5.434 -9.067 -12.197 1.00 94.12 126 LYS A CA 1
ATOM 1049 C C . LYS A 1 126 ? 6.708 -8.847 -13.014 1.00 94.12 126 LYS A C 1
ATOM 1051 O O . LYS A 1 126 ? 7.338 -9.811 -13.443 1.00 94.12 126 LYS A O 1
ATOM 1056 N N . MET A 1 127 ? 7.106 -7.588 -13.194 1.00 94.62 127 MET A N 1
ATOM 1057 C CA . MET A 1 127 ? 8.356 -7.213 -13.862 1.00 94.62 127 MET A CA 1
ATOM 1058 C C . MET A 1 127 ? 9.575 -7.781 -13.120 1.00 94.62 127 MET A C 1
ATOM 1060 O O . MET A 1 127 ? 10.419 -8.442 -13.721 1.00 94.62 127 MET A O 1
ATOM 1064 N N . ALA A 1 128 ? 9.643 -7.575 -11.803 1.00 95.50 128 ALA A N 1
ATOM 1065 C CA . ALA A 1 128 ? 10.744 -8.038 -10.963 1.00 95.50 128 ALA A CA 1
ATOM 1066 C C . ALA A 1 128 ? 10.869 -9.571 -10.987 1.00 95.50 128 ALA A C 1
ATOM 1068 O O . ALA A 1 128 ? 11.966 -10.100 -11.182 1.00 95.50 128 ALA A O 1
ATOM 1069 N N . GLN A 1 129 ? 9.737 -10.276 -10.887 1.00 94.94 129 GLN A N 1
ATOM 1070 C CA . GLN A 1 129 ? 9.671 -11.735 -10.994 1.00 94.94 129 GLN A CA 1
ATOM 1071 C C . GLN A 1 129 ? 10.168 -12.239 -12.352 1.00 94.94 129 GLN A C 1
ATOM 1073 O O . GLN A 1 129 ? 10.971 -13.167 -12.394 1.00 94.94 129 GLN A O 1
ATOM 1078 N N . ALA A 1 130 ? 9.748 -11.612 -13.455 1.00 92.50 130 ALA A N 1
ATOM 1079 C CA . ALA A 1 130 ? 10.157 -12.022 -14.798 1.00 92.50 130 ALA A CA 1
ATOM 1080 C C . ALA A 1 130 ? 11.663 -11.825 -15.057 1.00 92.50 130 ALA A C 1
ATOM 1082 O O . ALA A 1 130 ? 12.280 -12.600 -15.786 1.00 92.50 130 ALA A O 1
ATOM 1083 N N . ILE A 1 131 ? 12.273 -10.810 -14.442 1.00 94.81 131 ILE A N 1
ATOM 1084 C CA . ILE A 1 131 ? 13.715 -10.538 -14.562 1.00 94.81 131 ILE A CA 1
ATOM 1085 C C . ILE A 1 131 ? 14.537 -11.429 -13.612 1.00 94.81 131 ILE A C 1
ATOM 1087 O O . ILE A 1 131 ? 15.707 -11.722 -13.897 1.00 94.81 131 ILE A O 1
ATOM 1091 N N . GLY A 1 132 ? 13.918 -11.884 -12.516 1.00 95.94 132 GLY A N 1
ATOM 1092 C CA . GLY A 1 132 ? 14.533 -12.696 -11.466 1.00 95.94 132 GLY A CA 1
ATOM 1093 C C . GLY A 1 132 ? 15.227 -11.868 -10.382 1.00 95.94 132 GLY A C 1
ATOM 1094 O O . GLY A 1 132 ? 16.272 -12.275 -9.882 1.00 95.94 132 GLY A O 1
ATOM 1095 N N . ILE A 1 133 ? 14.691 -10.690 -10.043 1.00 95.69 133 ILE A N 1
ATOM 1096 C CA . ILE A 1 133 ? 15.249 -9.794 -9.015 1.00 95.69 133 ILE A CA 1
ATOM 1097 C C . ILE A 1 133 ? 14.185 -9.377 -7.996 1.00 95.69 133 ILE A C 1
ATOM 1099 O O . ILE A 1 133 ? 12.988 -9.503 -8.239 1.00 95.69 133 ILE A O 1
ATOM 1103 N N . SER A 1 134 ? 14.612 -8.858 -6.841 1.00 96.50 134 SER A N 1
ATOM 1104 C CA . SER A 1 134 ? 13.678 -8.287 -5.867 1.00 96.50 134 SER A CA 1
ATOM 1105 C C . SER A 1 134 ? 13.071 -6.974 -6.379 1.00 96.50 134 SER A C 1
ATOM 1107 O O . SER A 1 134 ? 13.719 -6.215 -7.105 1.00 96.50 134 SER A O 1
ATOM 1109 N N . ILE A 1 135 ? 11.842 -6.675 -5.949 1.00 93.81 135 ILE A N 1
ATOM 1110 C CA . ILE A 1 135 ? 11.128 -5.425 -6.276 1.00 93.81 135 ILE A CA 1
ATOM 1111 C C . ILE A 1 135 ? 11.947 -4.198 -5.866 1.00 93.81 135 ILE A C 1
ATOM 1113 O O . ILE A 1 135 ? 12.025 -3.219 -6.603 1.00 93.81 135 ILE A O 1
ATOM 1117 N N . GLU A 1 136 ? 12.616 -4.267 -4.715 1.00 92.62 136 GLU A N 1
ATOM 1118 C CA . GLU A 1 136 ? 13.487 -3.196 -4.235 1.00 92.62 136 GLU A CA 1
ATOM 1119 C C . GLU A 1 136 ? 14.685 -2.968 -5.171 1.00 92.62 136 GLU A C 1
ATOM 1121 O O . GLU A 1 136 ? 15.023 -1.824 -5.484 1.00 92.62 136 GLU A O 1
ATOM 1126 N N . SER A 1 137 ? 15.309 -4.048 -5.658 1.00 94.19 137 SER A N 1
ATOM 1127 C CA . SER A 1 137 ? 16.428 -3.967 -6.603 1.00 94.19 137 SER A CA 1
ATOM 1128 C C . SER A 1 137 ? 15.979 -3.393 -7.946 1.00 94.19 137 SER A C 1
ATOM 1130 O O . SER A 1 137 ? 16.640 -2.504 -8.488 1.00 94.19 137 SER A O 1
ATOM 1132 N N . LEU A 1 138 ? 14.808 -3.816 -8.439 1.00 94.00 138 LEU A N 1
ATOM 1133 C CA . LEU A 1 138 ? 14.188 -3.227 -9.625 1.00 94.00 138 LEU A CA 1
ATOM 1134 C C . LEU A 1 138 ? 13.949 -1.725 -9.421 1.00 94.00 138 LEU A C 1
ATOM 1136 O O . LEU A 1 138 ? 14.378 -0.923 -10.244 1.00 94.00 138 LEU A O 1
ATOM 1140 N N . GLY A 1 139 ? 13.341 -1.324 -8.302 1.00 91.56 139 GLY A N 1
ATOM 1141 C CA . GLY A 1 139 ? 13.090 0.083 -7.985 1.00 91.56 139 GLY A CA 1
ATOM 1142 C C . GLY A 1 139 ? 14.369 0.926 -7.931 1.00 91.56 139 GLY A C 1
ATOM 1143 O O . GLY A 1 139 ? 14.405 2.035 -8.468 1.00 91.56 139 GLY A O 1
ATOM 1144 N N . LYS A 1 140 ? 15.453 0.399 -7.346 1.00 91.31 140 LYS A N 1
ATOM 1145 C CA . LYS A 1 140 ? 16.772 1.058 -7.333 1.00 91.31 140 LYS A CA 1
ATOM 1146 C C . LYS A 1 140 ? 17.339 1.227 -8.746 1.00 91.31 140 LYS A C 1
ATOM 1148 O O . LYS A 1 140 ? 17.809 2.312 -9.073 1.00 91.31 140 LYS A O 1
ATOM 1153 N N . LYS A 1 141 ? 17.240 0.204 -9.600 1.00 92.38 141 LYS A N 1
ATOM 1154 C CA . LYS A 1 141 ? 17.694 0.264 -11.001 1.00 92.38 141 LYS A CA 1
ATOM 1155 C C . LYS A 1 141 ? 16.878 1.254 -11.839 1.00 92.38 141 LYS A C 1
ATOM 1157 O O . LYS A 1 141 ? 17.449 2.084 -12.537 1.00 92.38 141 LYS A O 1
ATOM 1162 N N . LEU A 1 142 ? 15.549 1.221 -11.730 1.00 91.38 142 LEU A N 1
ATOM 1163 C CA . LEU A 1 142 ? 14.647 2.102 -12.488 1.00 91.38 142 LEU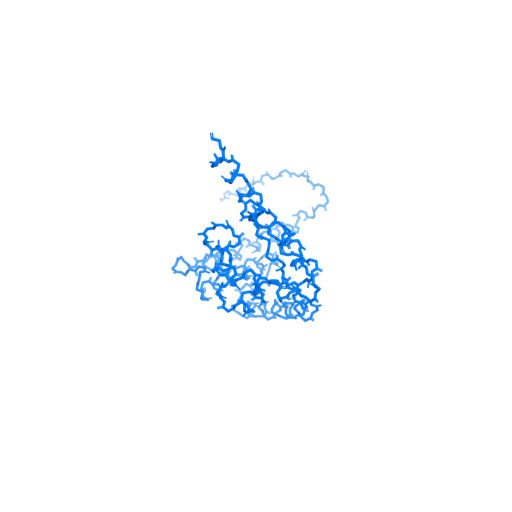 A CA 1
ATOM 1164 C C . LEU A 1 142 ? 14.664 3.566 -12.018 1.00 91.38 142 LEU A C 1
ATOM 1166 O O . LEU A 1 142 ? 14.171 4.444 -12.725 1.00 91.38 142 LEU A O 1
ATOM 1170 N N . SER A 1 143 ? 15.210 3.835 -10.830 1.00 89.88 143 SER A N 1
ATOM 1171 C CA . SER A 1 143 ? 15.422 5.193 -10.311 1.00 89.88 143 SER A CA 1
ATOM 1172 C C . SER A 1 143 ? 16.846 5.715 -10.525 1.00 89.88 143 SER A C 1
ATOM 1174 O O . SER A 1 143 ? 17.155 6.810 -10.068 1.00 89.88 143 SER A O 1
ATOM 1176 N N . GLY A 1 144 ? 17.727 4.944 -11.176 1.00 87.44 144 GLY A N 1
ATOM 1177 C CA . GLY A 1 144 ? 19.133 5.318 -11.385 1.00 87.44 144 GLY A CA 1
ATOM 1178 C C . GLY A 1 144 ? 20.033 5.168 -10.156 1.00 87.44 144 GLY A C 1
ATOM 1179 O O . GLY A 1 144 ? 21.207 5.513 -10.206 1.00 87.44 144 GLY A O 1
ATOM 1180 N N . LYS A 1 145 ? 19.518 4.632 -9.042 1.00 89.25 145 LYS A N 1
ATOM 1181 C CA . LYS A 1 145 ? 20.294 4.389 -7.811 1.00 89.25 145 LYS A CA 1
ATOM 1182 C C . LYS A 1 145 ? 21.161 3.130 -7.881 1.00 89.25 145 LYS A C 1
ATOM 1184 O O . LYS A 1 145 ? 21.959 2.888 -6.981 1.00 89.25 145 LYS A O 1
ATOM 1189 N N . ALA A 1 146 ? 20.965 2.303 -8.902 1.00 92.31 146 ALA A N 1
ATOM 1190 C CA . ALA A 1 146 ? 21.765 1.122 -9.182 1.00 92.31 146 ALA A CA 1
ATOM 1191 C C . ALA A 1 146 ? 21.947 0.964 -10.693 1.00 92.31 146 ALA A C 1
ATOM 1193 O O . ALA A 1 146 ? 21.059 1.315 -11.469 1.00 92.31 146 ALA A O 1
ATOM 1194 N N . THR A 1 147 ? 23.076 0.388 -11.102 1.00 91.44 147 THR A N 1
ATOM 1195 C CA . THR A 1 147 ? 23.382 0.149 -12.513 1.00 91.44 147 THR A CA 1
ATOM 1196 C C . THR A 1 147 ? 22.390 -0.839 -13.128 1.00 91.44 147 THR A C 1
ATOM 1198 O O . THR A 1 147 ? 22.131 -1.929 -12.593 1.00 91.44 147 THR A O 1
ATOM 1201 N N . LEU A 1 14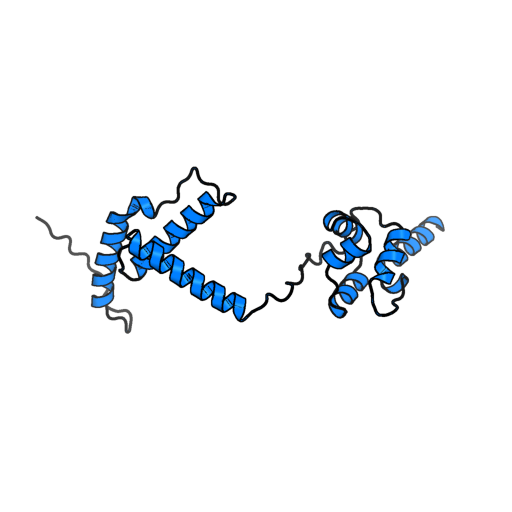8 ? 21.837 -0.457 -14.276 1.00 92.50 148 LEU A N 1
ATOM 1202 C CA . LEU A 1 148 ? 21.006 -1.314 -15.107 1.00 92.50 148 LEU A CA 1
ATOM 1203 C C . LEU A 1 148 ? 21.890 -1.948 -16.186 1.00 92.50 148 LEU A C 1
ATOM 1205 O O . LEU A 1 148 ? 22.502 -1.240 -16.980 1.00 92.50 148 LEU A O 1
ATOM 1209 N N . TYR A 1 149 ? 21.991 -3.278 -16.195 1.00 93.50 149 TYR A N 1
ATOM 1210 C CA . TYR A 1 149 ? 22.823 -3.981 -17.171 1.00 93.50 149 TYR A CA 1
ATOM 1211 C C . TYR A 1 149 ? 22.030 -4.281 -18.444 1.00 93.50 149 TYR A C 1
ATOM 1213 O O . TYR A 1 149 ? 20.814 -4.463 -18.404 1.00 93.50 149 TYR A O 1
ATOM 1221 N N . VAL A 1 150 ? 22.727 -4.437 -19.571 1.00 91.81 150 VAL A N 1
ATOM 1222 C CA . VAL A 1 150 ? 22.112 -4.792 -20.865 1.00 91.81 150 VAL A CA 1
ATOM 1223 C C . VAL A 1 150 ? 21.274 -6.074 -20.767 1.00 91.81 150 VAL A C 1
ATOM 1225 O O . VAL A 1 150 ? 20.183 -6.151 -21.328 1.00 91.81 150 VAL A O 1
ATOM 1228 N N . GLY A 1 151 ? 21.730 -7.062 -19.991 1.00 92.62 151 GLY A N 1
ATOM 1229 C CA . GLY A 1 151 ? 20.964 -8.286 -19.740 1.00 92.62 151 GLY A CA 1
ATOM 1230 C C . GLY A 1 151 ? 19.615 -8.033 -19.056 1.00 92.62 151 GLY A C 1
ATOM 1231 O O . GLY A 1 151 ? 18.635 -8.700 -19.382 1.00 92.62 151 GLY A O 1
ATOM 1232 N N . ASP A 1 152 ? 19.535 -7.045 -18.160 1.00 93.19 152 ASP A N 1
ATOM 1233 C CA . ASP A 1 152 ? 18.280 -6.652 -17.509 1.00 93.19 152 ASP A CA 1
ATOM 1234 C C . ASP A 1 152 ? 17.349 -5.950 -18.505 1.00 93.19 152 ASP A C 1
ATOM 1236 O O . ASP A 1 152 ? 16.158 -6.241 -18.540 1.00 93.19 152 ASP A O 1
ATOM 1240 N N . ILE A 1 153 ? 17.897 -5.079 -19.360 1.00 94.25 153 ILE A N 1
ATOM 1241 C CA . ILE A 1 153 ? 17.155 -4.342 -20.398 1.00 94.25 153 ILE A CA 1
ATOM 1242 C C . ILE A 1 153 ? 16.462 -5.304 -21.368 1.00 94.25 153 ILE A C 1
ATOM 1244 O O . ILE A 1 153 ? 15.269 -5.167 -21.645 1.00 94.25 153 ILE A O 1
ATOM 1248 N N . VAL A 1 154 ? 17.191 -6.314 -21.852 1.00 94.38 154 VAL A N 1
ATOM 1249 C CA . VAL A 1 154 ? 16.636 -7.327 -22.762 1.00 94.38 154 VAL A CA 1
ATOM 1250 C C . VAL A 1 154 ? 15.530 -8.129 -22.074 1.00 94.38 154 VAL A C 1
ATOM 1252 O O . VAL A 1 154 ? 14.484 -8.373 -22.676 1.00 94.38 154 VAL A O 1
ATOM 1255 N N . LYS A 1 155 ? 15.714 -8.498 -20.800 1.00 95.69 155 LYS A N 1
ATOM 1256 C CA . LYS A 1 155 ? 14.675 -9.185 -20.021 1.00 95.69 155 LYS A CA 1
ATOM 1257 C C . LYS A 1 155 ? 13.434 -8.314 -19.834 1.00 95.69 155 LYS A C 1
ATOM 1259 O O . LYS A 1 155 ? 12.341 -8.804 -20.084 1.00 95.69 155 LYS A O 1
ATOM 1264 N N . ILE A 1 156 ? 13.602 -7.041 -19.462 1.00 94.94 156 ILE A N 1
ATOM 1265 C CA . ILE A 1 156 ? 12.510 -6.067 -19.296 1.00 94.94 156 ILE A CA 1
ATOM 1266 C C . ILE A 1 156 ? 11.688 -5.962 -20.581 1.00 94.94 156 ILE A C 1
ATOM 1268 O O . ILE A 1 156 ? 10.465 -6.077 -20.535 1.00 94.94 156 ILE A O 1
ATOM 1272 N N . LYS A 1 157 ? 12.349 -5.808 -21.736 1.00 95.38 157 LYS A N 1
ATOM 1273 C CA . LYS A 1 157 ? 11.684 -5.758 -23.047 1.00 95.38 157 LYS A CA 1
ATOM 1274 C C . LYS A 1 157 ? 10.794 -6.982 -23.281 1.00 95.38 157 LYS A C 1
ATOM 1276 O O . LYS A 1 157 ? 9.666 -6.840 -23.740 1.00 95.38 157 LYS A O 1
ATOM 1281 N N . ASN A 1 158 ? 11.287 -8.170 -22.940 1.00 95.06 158 ASN A N 1
ATOM 1282 C CA . ASN A 1 158 ? 10.583 -9.430 -23.176 1.00 95.06 158 ASN A CA 1
ATOM 1283 C C . ASN A 1 158 ? 9.372 -9.649 -22.250 1.00 95.06 158 ASN A C 1
ATOM 1285 O O . ASN A 1 158 ? 8.599 -10.574 -22.484 1.00 95.06 158 ASN A O 1
ATOM 1289 N N . VAL A 1 159 ? 9.181 -8.819 -21.216 1.00 95.88 159 VAL A N 1
ATOM 1290 C CA . VAL A 1 159 ? 7.976 -8.864 -20.367 1.00 95.88 159 VAL A CA 1
ATOM 1291 C C . VAL A 1 159 ? 6.757 -8.284 -21.089 1.00 95.88 159 VAL A C 1
ATOM 1293 O O . VAL A 1 159 ? 5.619 -8.639 -20.769 1.00 95.88 159 VAL A O 1
ATOM 1296 N N . PHE A 1 160 ? 6.973 -7.398 -22.063 1.00 95.50 160 PHE A N 1
ATOM 1297 C CA . PHE A 1 160 ? 5.888 -6.762 -22.793 1.00 95.50 160 PHE A CA 1
ATOM 1298 C C . PHE A 1 160 ? 5.315 -7.704 -23.861 1.00 95.50 160 PHE A C 1
ATOM 1300 O O . PHE A 1 160 ? 6.066 -8.229 -24.683 1.00 95.50 160 PHE A O 1
ATOM 1307 N N . PRO A 1 161 ? 3.984 -7.902 -23.909 1.00 92.06 161 PRO A N 1
ATOM 1308 C CA . PRO A 1 161 ? 3.350 -8.725 -24.939 1.00 92.06 161 PRO A CA 1
ATOM 1309 C C . PRO A 1 161 ? 3.470 -8.122 -26.344 1.00 92.06 161 PRO A C 1
ATOM 1311 O O . PRO A 1 161 ? 3.441 -8.854 -27.331 1.00 92.06 161 PRO A O 1
ATOM 1314 N N . LYS A 1 162 ? 3.582 -6.792 -26.451 1.00 91.38 162 LYS A N 1
ATOM 1315 C CA . LYS A 1 162 ? 3.817 -6.103 -27.724 1.00 91.38 162 LYS A CA 1
ATOM 1316 C C . LYS A 1 162 ? 5.311 -5.837 -27.903 1.00 91.38 162 LYS A C 1
ATOM 1318 O O . LYS A 1 162 ? 5.946 -5.391 -26.948 1.00 91.38 162 LYS A O 1
ATOM 1323 N N . PRO A 1 163 ? 5.873 -6.048 -29.106 1.00 91.00 163 PRO A N 1
ATOM 1324 C CA . PRO A 1 163 ? 7.259 -5.697 -29.368 1.00 91.00 163 PRO A CA 1
ATOM 1325 C C . PRO A 1 163 ? 7.422 -4.178 -29.262 1.00 91.00 163 PRO A C 1
ATOM 1327 O O . PRO A 1 163 ? 6.813 -3.423 -30.017 1.00 91.00 163 PRO A O 1
ATOM 1330 N N . LEU A 1 164 ? 8.238 -3.744 -28.305 1.00 94.62 164 LEU A N 1
ATOM 1331 C CA . LEU A 1 164 ? 8.597 -2.345 -28.093 1.00 94.62 164 LEU A CA 1
ATOM 1332 C C . LEU A 1 164 ? 10.074 -2.134 -28.416 1.00 94.62 164 LEU A C 1
ATOM 1334 O O . LEU A 1 164 ? 10.894 -3.041 -28.250 1.00 94.62 164 LEU A O 1
ATOM 1338 N N . ASP A 1 165 ? 10.412 -0.935 -28.876 1.00 95.75 165 ASP A N 1
ATOM 1339 C CA . ASP A 1 165 ? 11.799 -0.574 -29.139 1.00 95.75 165 ASP A CA 1
ATOM 1340 C C . ASP A 1 165 ? 12.557 -0.264 -27.836 1.00 95.75 165 ASP A C 1
ATOM 1342 O O . ASP A 1 165 ? 12.020 0.363 -26.921 1.00 95.75 165 ASP A O 1
ATOM 1346 N N . ILE A 1 166 ? 13.814 -0.711 -27.750 1.00 94.06 166 ILE A N 1
ATOM 1347 C CA . ILE A 1 166 ? 14.654 -0.507 -26.559 1.00 94.06 166 ILE A CA 1
ATOM 1348 C C . ILE A 1 166 ? 14.993 0.975 -26.411 1.00 94.06 166 ILE A C 1
ATOM 1350 O O . ILE A 1 166 ? 14.896 1.502 -25.304 1.00 94.06 166 ILE A O 1
ATOM 1354 N N . ASN A 1 167 ? 15.325 1.652 -27.514 1.00 94.06 167 ASN A N 1
ATOM 1355 C CA . ASN A 1 167 ? 15.687 3.069 -27.476 1.00 94.06 167 ASN A CA 1
ATOM 1356 C C . ASN A 1 167 ? 14.492 3.922 -27.049 1.00 94.06 167 ASN A C 1
ATOM 1358 O O . ASN A 1 167 ? 14.656 4.886 -26.314 1.00 94.06 167 ASN A O 1
ATOM 1362 N N . TYR A 1 168 ? 13.275 3.527 -27.430 1.00 95.88 168 TYR A N 1
ATOM 1363 C CA . TYR A 1 168 ? 12.061 4.153 -26.915 1.00 95.88 168 TYR A CA 1
ATOM 1364 C C . TYR A 1 168 ? 11.892 3.951 -25.402 1.00 95.88 168 TYR A C 1
ATOM 1366 O O . TYR A 1 168 ? 11.654 4.914 -24.674 1.00 95.88 168 TYR A O 1
ATOM 1374 N N . LEU A 1 169 ? 12.007 2.709 -24.918 1.00 94.06 169 LEU A N 1
ATOM 1375 C CA . LEU A 1 169 ? 11.796 2.376 -23.504 1.00 94.06 169 LEU A CA 1
ATOM 1376 C C . LEU A 1 169 ? 12.804 3.059 -22.569 1.00 94.06 169 LEU A C 1
ATOM 1378 O O . LEU A 1 169 ? 12.436 3.428 -21.453 1.00 94.06 169 LEU A O 1
ATOM 1382 N N . PHE A 1 170 ? 14.043 3.224 -23.034 1.00 94.81 170 PHE A N 1
ATOM 1383 C CA . PHE A 1 170 ? 15.177 3.758 -22.279 1.00 94.81 170 PHE A CA 1
ATOM 1384 C C . PHE A 1 170 ? 15.752 5.026 -22.926 1.00 94.81 170 PHE A C 1
ATOM 1386 O O . PHE A 1 170 ? 16.968 5.213 -22.941 1.00 94.81 170 PHE A O 1
ATOM 1393 N N . ALA A 1 171 ? 14.886 5.891 -23.461 1.00 92.44 171 ALA A N 1
ATOM 1394 C CA . ALA A 1 171 ? 15.281 7.113 -24.168 1.00 92.44 171 ALA A CA 1
ATOM 1395 C C . ALA A 1 171 ? 16.243 7.979 -23.342 1.00 92.44 171 ALA A C 1
ATOM 1397 O O . ALA A 1 171 ? 17.241 8.469 -23.861 1.00 92.44 171 ALA A O 1
ATOM 1398 N N . GLU A 1 172 ? 16.013 8.071 -22.031 1.00 90.00 172 GLU A N 1
ATOM 1399 C CA . GLU A 1 172 ? 16.862 8.837 -21.122 1.00 90.00 172 GLU A CA 1
ATOM 1400 C C . GLU A 1 172 ? 18.292 8.269 -21.001 1.00 90.00 172 GLU A C 1
ATOM 1402 O O . GLU A 1 172 ? 19.222 9.033 -20.764 1.00 90.00 172 GLU A O 1
ATOM 1407 N N . MET A 1 173 ? 18.503 6.955 -21.192 1.00 88.88 173 MET A N 1
ATOM 1408 C CA . MET A 1 173 ? 19.862 6.382 -21.250 1.00 88.88 173 MET A CA 1
ATOM 1409 C C . MET A 1 173 ? 20.573 6.766 -22.544 1.00 88.88 173 MET A C 1
ATOM 1411 O O . MET A 1 173 ? 21.770 7.031 -22.530 1.00 88.88 173 MET A O 1
ATOM 1415 N N . VAL A 1 174 ? 19.844 6.765 -23.663 1.00 88.06 174 VAL A N 1
ATOM 1416 C CA . VAL A 1 174 ? 20.402 7.104 -24.978 1.00 88.06 174 VAL A CA 1
ATOM 1417 C C . VAL A 1 174 ? 20.847 8.564 -24.985 1.00 88.06 174 VAL A C 1
ATOM 1419 O O . VAL A 1 174 ? 21.987 8.842 -25.342 1.00 88.06 174 VAL A O 1
ATOM 1422 N N . GLU A 1 175 ? 20.004 9.468 -24.481 1.00 88.06 175 GLU A N 1
ATOM 1423 C CA . GLU A 1 175 ? 20.333 10.893 -24.345 1.00 88.06 175 GLU A CA 1
ATOM 1424 C C . GLU A 1 175 ? 21.584 11.126 -23.478 1.00 88.06 175 GLU A C 1
ATOM 1426 O O . GLU A 1 175 ? 22.417 11.968 -23.811 1.00 88.06 175 GLU A O 1
ATOM 1431 N N . GLN A 1 176 ? 21.750 10.368 -22.386 1.00 85.44 176 GLN A N 1
ATOM 1432 C CA . GLN A 1 176 ? 22.939 10.457 -21.528 1.00 85.44 176 GLN A CA 1
ATOM 1433 C C . GLN A 1 176 ? 24.212 10.028 -22.261 1.00 85.44 176 GLN A C 1
ATOM 1435 O O . GLN A 1 176 ? 25.207 10.747 -22.230 1.00 85.44 176 GLN A O 1
ATOM 1440 N N . VAL A 1 177 ? 24.172 8.892 -22.961 1.00 87.06 177 VAL A N 1
ATOM 1441 C CA . VAL A 1 177 ? 25.326 8.386 -23.717 1.00 87.06 177 VAL A CA 1
ATOM 1442 C C . VAL A 1 177 ? 25.695 9.337 -24.856 1.00 87.06 177 VAL A C 1
ATOM 1444 O O . VAL A 1 177 ? 26.873 9.615 -25.069 1.00 87.06 177 VAL A O 1
ATOM 1447 N N . GLU A 1 178 ? 24.709 9.871 -25.577 1.00 88.81 178 GLU A N 1
ATOM 1448 C CA . GLU A 1 178 ? 24.946 10.854 -26.639 1.00 88.81 178 GLU A CA 1
ATOM 1449 C C . GLU A 1 178 ? 25.594 12.135 -26.096 1.00 88.81 178 GLU A C 1
ATOM 1451 O O . GLU A 1 178 ? 26.543 12.645 -26.696 1.00 88.81 178 GLU A O 1
ATOM 1456 N N . ALA A 1 179 ? 25.135 12.631 -24.943 1.00 87.31 179 ALA A N 1
ATOM 1457 C CA . ALA A 1 179 ? 25.721 13.800 -24.296 1.00 87.31 179 ALA A CA 1
ATOM 1458 C C . ALA A 1 179 ? 27.182 13.562 -23.873 1.00 87.31 179 ALA A C 1
ATOM 1460 O O . ALA A 1 179 ? 28.038 14.406 -24.145 1.00 87.31 179 ALA A O 1
ATOM 1461 N N . GLU A 1 180 ? 27.480 12.406 -23.273 1.00 88.50 180 GLU A N 1
ATOM 1462 C CA . GLU A 1 180 ? 28.840 12.023 -22.867 1.00 88.50 180 GLU A CA 1
ATOM 1463 C C . GLU A 1 180 ? 29.788 11.899 -24.070 1.00 88.50 180 GLU A C 1
ATOM 1465 O O . GLU A 1 180 ? 30.928 12.362 -24.019 1.00 88.50 180 GLU A O 1
ATOM 1470 N N . LEU A 1 181 ? 29.321 11.322 -25.182 1.00 89.62 181 LEU A N 1
ATOM 1471 C CA . LEU A 1 181 ? 30.109 11.206 -26.414 1.00 89.62 181 LEU A CA 1
ATOM 1472 C C . LEU A 1 181 ? 30.431 12.576 -27.024 1.00 89.62 181 LEU A C 1
ATOM 1474 O O . LEU A 1 181 ? 31.548 12.795 -27.495 1.00 89.62 181 LEU A O 1
ATOM 1478 N N . ILE A 1 182 ? 29.472 13.507 -27.006 1.00 91.69 182 ILE A N 1
ATOM 1479 C CA . ILE A 1 182 ? 29.683 14.883 -27.479 1.00 91.69 182 ILE A CA 1
ATOM 1480 C C . ILE A 1 182 ? 30.704 15.610 -26.598 1.00 91.69 182 ILE A C 1
ATOM 1482 O O . ILE A 1 182 ? 31.503 16.387 -27.118 1.00 91.69 182 ILE A O 1
ATOM 1486 N N . GLU A 1 183 ? 30.686 15.378 -25.285 1.00 90.94 183 GLU A N 1
ATOM 1487 C CA . GLU A 1 183 ? 31.644 15.976 -24.351 1.00 90.94 183 GLU A CA 1
ATOM 1488 C C . GLU A 1 183 ? 33.063 15.432 -24.555 1.00 90.94 183 GLU A C 1
ATOM 1490 O O . GLU A 1 183 ? 34.006 16.214 -24.578 1.00 90.94 183 GLU A O 1
ATOM 1495 N N . GLN A 1 184 ? 33.221 14.127 -24.790 1.00 86.94 184 GLN A N 1
ATOM 1496 C CA . GLN A 1 184 ? 34.527 13.510 -25.069 1.00 86.94 184 GLN A CA 1
ATOM 1497 C C . GLN A 1 184 ? 35.132 13.922 -26.419 1.00 86.94 184 GLN A C 1
ATOM 1499 O O . GLN A 1 184 ? 36.343 13.821 -26.607 1.00 86.94 184 GLN A O 1
ATOM 1504 N N . ALA A 1 185 ? 34.298 14.344 -27.372 1.00 86.12 185 ALA A N 1
ATOM 1505 C CA . ALA A 1 185 ? 34.730 14.806 -28.689 1.00 86.12 185 ALA A CA 1
ATOM 1506 C C . ALA A 1 185 ? 35.132 16.296 -28.723 1.00 86.12 185 ALA A C 1
ATOM 1508 O O . ALA A 1 185 ? 35.550 16.779 -29.780 1.00 86.12 185 ALA A O 1
ATOM 1509 N N . ARG A 1 186 ? 34.973 17.022 -27.609 1.00 80.25 186 ARG A N 1
ATOM 1510 C CA . ARG A 1 186 ? 35.386 18.424 -27.437 1.00 80.25 186 ARG A CA 1
ATOM 1511 C C . ARG A 1 186 ? 36.768 18.523 -26.806 1.00 80.25 186 ARG A C 1
ATOM 1513 O O . ARG A 1 186 ? 37.497 19.452 -27.220 1.00 80.25 186 ARG A O 1
#

Radius of gyration: 29.64 Å; chains: 1; bounding box: 70×44×78 Å

pLDDT: mean 82.91, std 17.27, range [33.62, 96.5]

Secondary structure (DSSP, 8-state):
------------TT--HHHHHHHHHHHHHHHHHTGGGGSPPTTS-TTSHHHHHHHHHHHHHHHHHHTT----HHHHHHHHHHHHHHHHHHHHH-----------GGG-S-HHHHHHHHHTT--HHHHHHHHTS-HHHHHHHHTTSSPPPHHHHHHHHHHSSS---HHHHTHHHHHHHHHHHHHHT-

Foldseek 3Di:
DDDPDDDDDPDDPDDPVVVVVVLVVLLVVLCVVCVVLLDADPVDDPPDPVSVVSVLSNVLCNVCSNVSHHSDVVSSVVVVVVVVVVVVVVCVVDVDDPDAPPDDPVQFQFPQLVVQCVVQVNHLCNLCVQLVHDSVVSSCCRRVVDPDDPSSLVSSQVSHPDRDDSCRRNVSVVVVVVVVVVVVVD

Sequence (186 aa):
MSIFAMKFPRKIMGVNFSRNIKEWFIKNRLRKKYAAQLVRNKELSIHTSEGWNDLARVNHSKHLIDQCIEPTEETLQKYQEEVNAMVNEMIGKHQPEPVPMFFSRSTMLYKNLWAEMYRQNISADKMAQAIGISIESLGKKLSGKATLYVGDIVKIKNVFPKPLDINYLFAEMVEQVEAELIEQAR